Protein AF-A0A961YJ09-F1 (afdb_monomer)

Mean predicted aligned error: 7.94 Å

Solvent-accessible surface area (backbone atoms only — not comparable to full-atom values): 11810 Å² total; per-residue (Å²): 104,47,13,56,36,50,47,49,43,35,54,72,63,70,42,52,58,59,56,47,28,73,63,34,53,61,78,46,52,37,66,57,52,52,29,27,38,68,63,77,43,82,73,53,76,64,43,45,52,18,50,17,63,65,47,73,46,54,62,54,62,38,71,45,49,54,57,65,44,78,39,78,72,41,64,52,98,77,45,80,54,48,75,68,52,48,56,52,48,52,55,50,51,51,52,56,48,27,57,51,50,51,53,40,56,76,67,64,59,77,83,61,67,72,77,50,66,92,62,68,70,97,74,76,92,45,72,67,55,49,50,55,41,52,54,49,49,33,58,76,70,66,55,76,88,64,83,80,90,50,65,63,61,52,39,44,78,46,50,35,42,72,46,74,42,89,55,63,92,48,43,67,35,36,38,29,37,36,37,25,36,96,80,45,77,63,46,45,36,45,36,36,33,58,91,55,56,70,71,56,48,52,53,58,76,76,105

Foldseek 3Di:
DQLCLLVLLCVLLVHQLCRLQVQFVVHDHSVVNNCRNVVVDDDDPRRLVRSCVSSVADSQSNVFQFFVDWAPKDFDPQQPADPNQVSNVRSVVSRQRSVVSVVCVVVPPDQADDLLPVLDDPDDDDPVSVVVSVVVSCVVLVVPPDDDPDLQVSCVVNVEAEAEEAGDPSTQWIKTWGDGPPPDDIHIYTYGYPPDDPVSVNVSSVD

pLDDT: mean 88.78, std 7.53, range [60.81, 97.69]

Secondary structure (DSSP, 8-state):
-HHHHHHHHHHHTT--HHHHHHH-SS---HHHHHHHHTTSSPPPHHHHHHHHHHHT--HHHHH--S-SEEEEEEE-TT----HHHHHHHHHHHHHHHHHHHHHHHHTTPPPP--TTTTT--S---SHHHHHHHHHHHHHHTT--SSPPS-HHHHHHHTT-EEEEE---TT--EEEEEEE-STTPPPEEEEEEETTS-HHHHHHHHH-

Nearest PDB structures (foldseek):
  4ob4-assembly1_A  TM=8.638E-01  e=3.874E-02  Streptomyces coelicolor A3(2)
  2ewt-assembly1_A  TM=8.663E-01  e=8.797E-02  Streptomyces coelicolor A3(2)
  2awi-assembly1_F  TM=4.204E-01  e=5.735E-01  Enterococcus faecalis
  2grm-assembly2_C-5  TM=3.722E-01  e=5.735E-01  Enterococcus faecalis
  8xqx-assembly1_C  TM=2.718E-01  e=4.203E+00  Chlamydomonas reinhardtii

Structure (mmCIF, N/CA/C/O backbone):
data_AF-A0A961YJ09-F1
#
_entry.id   AF-A0A961YJ09-F1
#
loop_
_atom_site.group_PDB
_atom_site.id
_atom_site.type_symbol
_atom_site.label_atom_id
_atom_site.label_alt_id
_atom_site.label_comp_id
_atom_site.label_asym_id
_atom_site.label_entity_id
_atom_site.label_seq_id
_atom_site.pdbx_PDB_ins_code
_atom_site.Cartn_x
_atom_site.Cartn_y
_atom_site.Cartn_z
_atom_site.occupancy
_atom_site.B_iso_or_equiv
_atom_site.auth_seq_id
_atom_site.auth_comp_id
_atom_site.auth_asym_id
_atom_site.auth_atom_id
_atom_site.pdbx_PDB_model_num
ATOM 1 N N . MET A 1 1 ? 11.008 11.662 -11.688 1.00 71.19 1 MET A N 1
ATOM 2 C CA . MET A 1 1 ? 9.654 11.169 -12.017 1.00 71.19 1 MET A CA 1
ATOM 3 C C . MET A 1 1 ? 9.746 9.960 -12.941 1.00 71.19 1 MET A C 1
ATOM 5 O O . MET A 1 1 ? 9.712 8.874 -12.400 1.00 71.19 1 MET A O 1
ATOM 9 N N . LEU A 1 2 ? 10.035 10.070 -14.245 1.00 84.75 2 LEU A N 1
ATOM 10 C CA . LEU A 1 2 ? 10.144 8.871 -15.104 1.00 84.75 2 LEU A CA 1
ATOM 11 C C . LEU A 1 2 ? 11.394 8.010 -14.843 1.00 84.75 2 LEU A C 1
ATOM 13 O O . LEU A 1 2 ? 11.296 6.796 -14.684 1.00 84.75 2 LEU A O 1
ATOM 17 N N . GLY A 1 3 ? 12.589 8.610 -14.825 1.00 89.19 3 GLY A N 1
ATOM 18 C CA . GLY A 1 3 ? 13.836 7.836 -14.815 1.00 89.19 3 GLY A CA 1
ATOM 19 C C . GLY A 1 3 ? 14.029 6.983 -13.560 1.00 89.19 3 GLY A C 1
ATOM 20 O O . GLY A 1 3 ? 14.493 5.845 -13.619 1.00 89.19 3 GLY A O 1
ATOM 21 N N . GLU A 1 4 ? 13.602 7.508 -12.419 1.00 84.06 4 GLU A N 1
ATOM 22 C CA . GLU A 1 4 ? 13.627 6.788 -11.151 1.00 84.06 4 GLU A CA 1
ATOM 23 C C . GLU A 1 4 ? 12.635 5.621 -11.132 1.00 84.06 4 GLU A C 1
ATOM 25 O O . GLU A 1 4 ? 13.026 4.507 -10.788 1.00 84.06 4 GLU A O 1
ATOM 30 N N . ARG A 1 5 ? 11.404 5.825 -11.617 1.00 81.38 5 ARG A N 1
ATOM 31 C CA . ARG A 1 5 ? 10.392 4.765 -11.768 1.00 81.38 5 ARG A CA 1
ATOM 32 C C . ARG A 1 5 ? 10.843 3.671 -12.707 1.00 81.38 5 ARG A C 1
ATOM 34 O O . ARG A 1 5 ? 10.740 2.493 -12.378 1.00 81.38 5 ARG A O 1
ATOM 41 N N . LEU A 1 6 ? 11.413 4.058 -13.843 1.00 90.19 6 LEU A N 1
ATOM 42 C CA . LEU A 1 6 ? 11.971 3.119 -14.799 1.00 90.19 6 LEU A CA 1
ATOM 43 C C . LEU A 1 6 ? 13.073 2.267 -14.154 1.00 90.19 6 LEU A C 1
ATOM 45 O O . LEU A 1 6 ? 13.101 1.047 -14.326 1.00 90.19 6 LEU A O 1
ATOM 49 N N . ARG A 1 7 ? 13.947 2.889 -13.354 1.00 89.69 7 ARG A N 1
ATOM 50 C CA . ARG A 1 7 ? 14.989 2.179 -12.607 1.00 89.69 7 ARG A CA 1
ATOM 51 C C . ARG A 1 7 ? 14.401 1.228 -11.566 1.00 89.69 7 ARG A C 1
ATOM 53 O O . ARG A 1 7 ? 14.896 0.106 -11.443 1.00 89.69 7 ARG A O 1
ATOM 60 N N . ILE A 1 8 ? 13.386 1.662 -10.819 1.00 82.44 8 ILE A N 1
ATOM 61 C CA . ILE A 1 8 ? 12.685 0.843 -9.821 1.00 82.44 8 ILE A CA 1
ATOM 62 C C . ILE A 1 8 ? 12.042 -0.369 -10.503 1.00 82.44 8 ILE A C 1
ATOM 64 O O . ILE A 1 8 ? 12.356 -1.499 -10.133 1.00 82.44 8 ILE A O 1
ATOM 68 N N . ALA A 1 9 ? 11.237 -0.156 -11.547 1.00 83.56 9 ALA A N 1
ATOM 69 C CA . ALA A 1 9 ? 10.574 -1.221 -12.299 1.00 83.56 9 ALA A CA 1
ATOM 70 C C . ALA A 1 9 ? 11.579 -2.211 -12.905 1.00 83.56 9 ALA A C 1
ATOM 72 O O . ALA A 1 9 ? 11.418 -3.423 -12.770 1.00 83.56 9 ALA A O 1
ATOM 73 N N . ARG A 1 10 ? 12.682 -1.724 -13.488 1.00 92.88 10 ARG A N 1
ATOM 74 C CA . ARG A 1 10 ? 13.732 -2.604 -14.017 1.00 92.88 10 ARG A CA 1
ATOM 75 C C . ARG A 1 10 ? 14.379 -3.456 -12.926 1.00 92.88 10 ARG A C 1
ATOM 77 O O . ARG A 1 10 ? 14.578 -4.655 -13.121 1.00 92.88 10 ARG A O 1
ATOM 84 N N . LYS A 1 11 ? 14.718 -2.854 -11.783 1.00 84.06 11 LYS A N 1
ATOM 85 C CA . LYS A 1 11 ? 15.287 -3.593 -10.647 1.00 84.06 11 LYS A CA 1
ATOM 86 C C . LYS A 1 11 ? 14.291 -4.608 -10.077 1.00 84.06 11 LYS A C 1
ATOM 88 O O . LYS A 1 11 ? 14.713 -5.718 -9.766 1.00 84.06 11 LYS A O 1
ATOM 93 N N . LYS A 1 12 ? 12.996 -4.269 -10.002 1.00 74.75 12 LYS A N 1
ATOM 94 C CA . LYS A 1 12 ? 11.902 -5.174 -9.596 1.00 74.75 12 LYS A CA 1
ATOM 95 C C . LYS A 1 12 ? 11.812 -6.390 -10.515 1.00 74.75 12 LYS A C 1
ATOM 97 O O . LYS A 1 12 ? 11.756 -7.517 -10.031 1.00 74.75 12 LYS A O 1
ATOM 102 N N . ALA A 1 13 ? 11.888 -6.166 -11.825 1.00 79.12 13 ALA A N 1
ATOM 103 C CA . ALA A 1 13 ? 11.915 -7.228 -12.828 1.00 79.12 13 ALA A CA 1
ATOM 104 C C . ALA A 1 13 ? 13.210 -8.069 -12.790 1.00 79.12 13 ALA A C 1
ATOM 106 O O . ALA A 1 13 ? 13.327 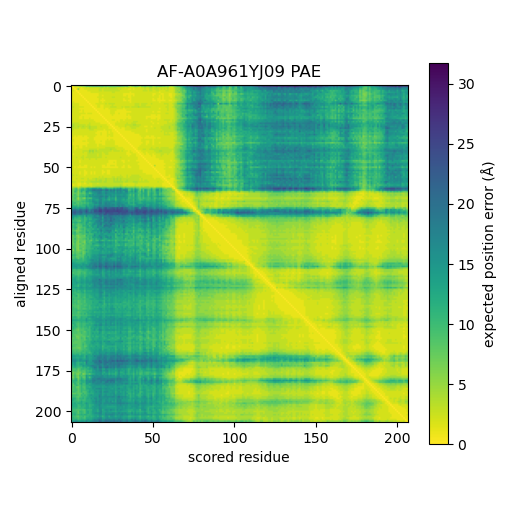-9.059 -13.508 1.00 79.12 13 ALA A O 1
ATOM 107 N N . GLY A 1 14 ? 14.197 -7.695 -11.965 1.00 81.12 14 GLY A N 1
ATOM 108 C CA . GLY A 1 14 ? 15.478 -8.392 -11.859 1.00 81.12 14 GLY A CA 1
ATOM 109 C C . GLY A 1 14 ? 16.364 -8.233 -13.094 1.00 81.12 14 GLY A C 1
ATOM 110 O O . GLY A 1 14 ? 17.295 -9.012 -13.269 1.00 81.12 14 GLY A O 1
ATOM 111 N N . LEU A 1 15 ? 16.088 -7.241 -13.945 1.00 90.38 15 LEU A N 1
ATOM 112 C CA . LEU A 1 15 ? 16.768 -7.069 -15.225 1.00 90.38 15 LEU A CA 1
ATOM 113 C C . LEU A 1 15 ? 17.951 -6.106 -15.097 1.00 90.38 15 LEU A C 1
ATOM 115 O O . LEU A 1 15 ? 17.866 -5.019 -14.520 1.00 90.38 15 LEU A O 1
ATOM 119 N N . SER A 1 16 ? 19.074 -6.444 -15.713 1.00 94.69 16 SER A N 1
ATOM 120 C CA . SER A 1 16 ? 20.116 -5.479 -16.053 1.00 94.69 16 SER A CA 1
ATOM 121 C C . SER A 1 16 ? 19.659 -4.566 -17.197 1.00 94.69 16 SER A C 1
ATOM 123 O O . SER A 1 16 ? 18.707 -4.855 -17.921 1.00 94.69 16 SER A O 1
ATOM 125 N N . LEU A 1 17 ? 20.368 -3.453 -17.411 1.00 97.12 17 LEU A N 1
ATOM 126 C CA . LEU A 1 17 ? 20.109 -2.567 -18.556 1.00 97.12 17 LEU A CA 1
ATOM 127 C C . LEU A 1 17 ? 20.214 -3.306 -19.901 1.00 97.12 17 LEU A C 1
ATOM 129 O O . LEU A 1 17 ? 19.502 -2.975 -20.844 1.00 97.12 17 LEU A O 1
ATOM 133 N N . ARG A 1 18 ? 21.110 -4.301 -19.992 1.00 96.88 18 ARG A N 1
ATOM 134 C CA . ARG A 1 18 ? 21.305 -5.110 -21.203 1.00 96.88 18 ARG A CA 1
ATOM 135 C C . ARG A 1 18 ? 20.172 -6.104 -21.410 1.00 96.88 18 ARG A C 1
ATOM 137 O O . ARG A 1 18 ? 19.731 -6.268 -22.539 1.00 96.88 18 ARG A O 1
ATOM 144 N N . GLU A 1 19 ? 19.709 -6.737 -20.339 1.00 96.19 19 GLU A N 1
ATOM 145 C CA . GLU A 1 19 ? 18.587 -7.677 -20.409 1.00 96.19 19 GLU A CA 1
ATOM 146 C C . GLU A 1 19 ? 17.292 -6.954 -20.763 1.00 96.19 19 GLU A C 1
ATOM 148 O O . GLU A 1 19 ? 16.588 -7.414 -21.653 1.00 96.19 19 GLU A O 1
ATOM 153 N N . LEU A 1 20 ? 17.030 -5.778 -20.174 1.00 96.88 20 LEU A N 1
ATOM 154 C CA . LEU A 1 20 ? 15.885 -4.963 -20.577 1.00 96.88 20 LEU A CA 1
ATOM 155 C C . LEU A 1 20 ? 15.988 -4.571 -22.057 1.00 96.88 20 LEU A C 1
ATOM 157 O O . LEU A 1 20 ? 15.055 -4.806 -22.811 1.00 96.88 20 LEU A O 1
ATOM 161 N N . ALA A 1 21 ? 17.138 -4.052 -22.503 1.00 97.69 21 ALA A N 1
ATOM 162 C CA . ALA A 1 21 ? 17.358 -3.709 -23.911 1.00 97.69 21 ALA A CA 1
ATOM 163 C C . ALA A 1 21 ? 17.096 -4.883 -24.874 1.00 97.69 21 ALA A C 1
ATOM 165 O O . ALA A 1 21 ? 16.601 -4.666 -25.977 1.00 97.69 21 ALA A O 1
ATOM 166 N N . ALA A 1 22 ? 17.417 -6.113 -24.462 1.00 97.06 22 ALA A N 1
ATOM 167 C CA . ALA A 1 22 ? 17.244 -7.310 -25.280 1.00 97.06 22 ALA A CA 1
ATOM 168 C C . ALA A 1 22 ? 15.774 -7.723 -25.470 1.00 97.06 22 ALA A C 1
ATOM 170 O O . ALA A 1 22 ? 15.466 -8.381 -26.460 1.00 97.06 22 ALA A O 1
ATOM 171 N N . ILE A 1 23 ? 14.883 -7.343 -24.550 1.00 95.69 23 ILE A N 1
ATOM 172 C CA . ILE A 1 23 ? 13.452 -7.691 -24.591 1.00 95.69 23 ILE A CA 1
ATOM 173 C C . ILE A 1 23 ? 12.554 -6.520 -25.026 1.00 95.69 23 ILE A C 1
ATOM 175 O O . ILE A 1 23 ? 11.335 -6.658 -25.061 1.00 95.69 23 ILE A O 1
ATOM 179 N N . MET A 1 24 ? 13.142 -5.361 -25.336 1.00 97.38 24 MET A N 1
ATOM 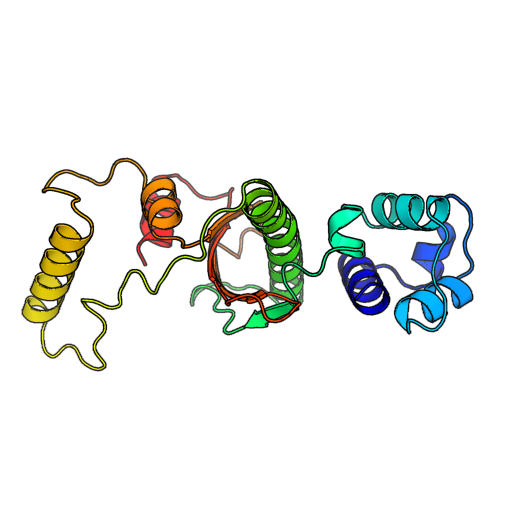180 C CA . MET A 1 24 ? 12.409 -4.153 -25.713 1.00 97.38 24 MET A CA 1
ATOM 181 C C . MET A 1 24 ? 11.835 -4.225 -27.132 1.00 97.38 24 MET A C 1
ATOM 183 O O . MET A 1 24 ? 12.550 -4.517 -28.091 1.00 97.38 24 MET A O 1
ATOM 187 N N . ASP A 1 25 ? 10.569 -3.825 -27.265 1.00 92.94 25 ASP A N 1
ATOM 188 C CA . ASP A 1 25 ? 9.903 -3.558 -28.542 1.00 92.94 25 ASP A CA 1
ATOM 189 C C . ASP A 1 25 ? 9.150 -2.210 -28.469 1.00 92.94 25 ASP A C 1
ATOM 191 O O . ASP A 1 25 ? 8.218 -2.078 -27.669 1.00 92.94 25 ASP A O 1
ATOM 195 N N . PRO A 1 26 ? 9.538 -1.175 -29.243 1.00 94.69 26 PRO A N 1
ATOM 196 C CA . PRO A 1 26 ? 10.618 -1.165 -30.235 1.00 94.69 26 PRO A CA 1
ATOM 197 C C . PRO A 1 26 ? 12.017 -1.306 -29.600 1.00 94.69 26 PRO A C 1
ATOM 199 O O . PRO A 1 26 ? 12.185 -0.942 -28.435 1.00 94.69 26 PRO A O 1
ATOM 202 N N . PRO A 1 27 ? 13.040 -1.769 -30.351 1.00 95.81 27 PRO A N 1
ATOM 203 C CA . PRO A 1 27 ? 14.396 -1.938 -29.828 1.00 95.81 27 PRO A CA 1
ATOM 204 C C . PRO A 1 27 ? 14.995 -0.639 -29.276 1.00 95.81 27 PRO A C 1
ATOM 206 O O . PRO A 1 27 ? 14.972 0.406 -29.932 1.00 95.81 27 PRO A O 1
ATOM 209 N N . VAL A 1 28 ? 15.596 -0.719 -28.087 1.00 96.62 28 VAL A N 1
ATOM 210 C CA . VAL A 1 28 ? 16.272 0.399 -27.411 1.00 96.62 28 VAL A CA 1
ATOM 211 C C . VAL A 1 28 ? 17.613 -0.077 -26.869 1.00 96.62 28 VAL A C 1
ATOM 213 O O . VAL A 1 28 ? 17.711 -1.157 -26.295 1.00 96.62 28 VAL A O 1
ATOM 216 N N . SER A 1 29 ? 18.666 0.727 -27.018 1.00 97.44 29 SER A N 1
ATOM 217 C CA . SER A 1 29 ? 19.981 0.375 -26.480 1.00 97.44 29 SER A CA 1
ATOM 218 C C . SER A 1 29 ? 20.032 0.509 -24.953 1.00 97.44 29 SER A C 1
ATOM 220 O O . SER A 1 29 ? 19.414 1.397 -24.367 1.00 97.44 29 SER A O 1
ATOM 222 N N . ALA A 1 30 ? 20.866 -0.305 -24.298 1.00 97.25 30 ALA A N 1
ATOM 223 C CA . ALA A 1 30 ? 21.116 -0.191 -22.857 1.00 97.25 30 ALA A CA 1
ATOM 224 C C . ALA A 1 30 ? 21.590 1.219 -22.445 1.00 97.25 30 ALA A C 1
ATOM 226 O O . ALA A 1 30 ? 21.293 1.683 -21.347 1.00 97.25 30 ALA A O 1
ATOM 227 N N . GLN A 1 31 ? 22.296 1.922 -23.339 1.00 97.69 31 GLN A N 1
ATOM 228 C CA . GLN A 1 31 ? 22.733 3.299 -23.115 1.00 97.69 31 GLN A CA 1
ATOM 229 C C . GLN A 1 31 ? 21.559 4.285 -23.136 1.00 97.69 31 GLN A C 1
ATOM 231 O O . GLN A 1 31 ? 21.507 5.174 -22.292 1.00 97.69 31 GLN A O 1
ATOM 236 N N . ALA A 1 32 ? 20.609 4.130 -24.062 1.00 97.06 32 ALA A N 1
ATOM 237 C CA . ALA A 1 32 ? 19.406 4.956 -24.090 1.00 97.06 32 ALA A CA 1
ATOM 238 C C . ALA A 1 32 ? 18.541 4.718 -22.843 1.00 97.06 32 ALA A C 1
ATOM 240 O O . ALA A 1 32 ? 18.130 5.683 -22.210 1.00 97.06 32 ALA A O 1
ATOM 241 N N . ILE A 1 33 ? 18.376 3.460 -22.413 1.00 97.38 33 ILE A N 1
ATOM 242 C CA . ILE A 1 33 ? 17.695 3.126 -21.149 1.00 97.38 33 ILE A CA 1
ATOM 243 C C . ILE A 1 33 ? 18.403 3.784 -19.959 1.00 97.38 33 ILE A C 1
ATOM 245 O O . ILE A 1 33 ? 17.749 4.392 -19.119 1.00 97.38 33 ILE A O 1
ATOM 249 N N . SER A 1 34 ? 19.738 3.732 -19.904 1.00 97.25 34 SER A N 1
ATOM 250 C CA . SER A 1 34 ? 20.510 4.408 -18.853 1.00 97.25 34 SER A CA 1
ATOM 251 C C . SER A 1 34 ? 20.257 5.920 -18.828 1.00 97.25 34 SER A C 1
ATOM 253 O O . SER A 1 34 ? 20.132 6.495 -17.749 1.00 97.25 34 SER A O 1
ATOM 255 N N . LYS A 1 35 ? 20.159 6.563 -19.999 1.00 96.94 35 LYS A N 1
ATOM 256 C CA . LYS A 1 35 ? 19.834 7.993 -20.113 1.00 96.94 35 LYS A CA 1
ATOM 257 C C . LYS A 1 35 ? 18.399 8.296 -19.689 1.00 96.94 35 LYS A C 1
ATOM 259 O O . LYS A 1 35 ? 18.171 9.317 -19.046 1.00 96.94 35 LYS A O 1
ATOM 264 N N . TYR A 1 36 ? 17.450 7.412 -20.000 1.00 96.31 36 TYR A N 1
ATOM 265 C CA . TYR A 1 36 ? 16.077 7.519 -19.502 1.00 96.31 36 TYR A CA 1
ATOM 266 C C . TYR A 1 36 ? 16.055 7.452 -17.974 1.00 96.31 36 TYR A C 1
ATOM 268 O O . TYR A 1 36 ? 15.481 8.327 -17.336 1.00 96.31 36 TYR A O 1
ATOM 276 N N . GLU A 1 37 ? 16.757 6.483 -17.375 1.00 94.62 37 GLU A N 1
ATOM 277 C CA . GLU A 1 37 ? 16.850 6.354 -15.915 1.00 94.62 37 GLU A CA 1
ATOM 278 C C . GLU A 1 37 ? 17.504 7.560 -15.229 1.00 94.62 37 GLU A C 1
ATOM 280 O O . GLU A 1 37 ? 17.198 7.869 -14.077 1.00 94.62 37 GLU A O 1
ATOM 285 N N . ALA A 1 38 ? 18.426 8.233 -15.915 1.00 93.12 38 ALA A N 1
ATOM 286 C CA . ALA A 1 38 ? 19.077 9.447 -15.433 1.00 93.12 38 ALA A CA 1
ATOM 287 C C . ALA A 1 38 ? 18.251 10.727 -15.683 1.00 93.12 38 ALA A C 1
ATOM 289 O O . ALA A 1 38 ? 18.663 11.800 -15.257 1.00 93.12 38 ALA A O 1
ATOM 290 N N . ASN A 1 39 ? 17.086 10.629 -16.336 1.00 90.81 39 ASN A N 1
ATOM 291 C CA . ASN A 1 39 ? 16.298 11.763 -16.842 1.00 90.81 39 ASN A CA 1
ATOM 292 C C . ASN A 1 39 ? 17.075 12.672 -17.823 1.00 90.81 39 ASN A C 1
ATOM 294 O O . ASN A 1 39 ? 16.724 13.832 -18.013 1.00 90.81 39 ASN A O 1
ATOM 298 N N . GLU A 1 40 ? 18.119 12.151 -18.472 1.00 94.69 40 GLU A N 1
ATOM 299 C CA . GLU A 1 40 ? 18.913 12.871 -19.482 1.00 94.69 40 GLU A CA 1
ATOM 300 C C . GLU A 1 40 ? 18.262 12.833 -20.871 1.00 94.69 40 GLU A C 1
ATOM 302 O O . GLU A 1 40 ? 18.623 13.592 -21.770 1.00 94.69 40 GLU A O 1
ATOM 307 N N . MET A 1 41 ? 17.329 11.905 -21.076 1.00 94.12 41 MET A N 1
ATOM 308 C CA . MET A 1 41 ? 16.610 11.722 -22.328 1.00 94.12 41 MET A CA 1
ATOM 309 C C . MET A 1 41 ? 15.185 11.258 -22.024 1.00 94.12 41 MET A C 1
ATOM 311 O O . MET A 1 41 ? 14.975 10.487 -21.091 1.00 94.12 41 MET A O 1
ATOM 315 N N . MET A 1 42 ? 14.217 11.687 -22.833 1.00 91.38 42 MET A N 1
ATOM 316 C CA . MET A 1 42 ? 12.843 11.188 -22.757 1.00 91.38 42 MET A CA 1
ATOM 317 C C . MET A 1 42 ? 12.595 10.124 -23.836 1.00 91.38 42 MET A C 1
ATOM 319 O O . MET A 1 42 ? 12.999 10.319 -24.989 1.00 91.38 42 MET A O 1
ATOM 323 N N . PRO A 1 43 ? 11.945 8.998 -23.501 1.00 93.69 43 PRO A N 1
ATOM 324 C CA . PRO A 1 43 ? 11.507 8.027 -24.491 1.00 93.69 43 PRO A CA 1
ATOM 325 C C . PRO A 1 43 ? 10.360 8.590 -25.338 1.00 93.69 43 PRO A C 1
ATOM 327 O O . PRO A 1 43 ? 9.574 9.424 -24.890 1.00 93.69 43 PRO A O 1
ATOM 330 N N . SER A 1 44 ? 10.230 8.099 -26.571 1.00 94.94 44 SER A N 1
ATOM 331 C CA . SER A 1 44 ? 9.020 8.341 -27.365 1.00 94.94 44 SER A CA 1
ATOM 332 C C . SER A 1 44 ? 7.837 7.561 -26.786 1.00 94.94 44 SER A C 1
ATOM 334 O O . SER A 1 44 ? 8.034 6.551 -26.113 1.00 94.94 44 SER A O 1
ATOM 336 N N . SER A 1 45 ? 6.601 7.949 -27.112 1.00 92.06 45 SER A N 1
ATOM 337 C CA . SER A 1 45 ? 5.400 7.252 -26.624 1.00 92.06 45 SER A CA 1
ATOM 338 C C . SER A 1 45 ? 5.399 5.753 -26.960 1.00 92.06 45 SER A C 1
ATOM 340 O O . SER A 1 45 ? 4.983 4.943 -26.140 1.00 92.06 45 SER A O 1
ATOM 342 N N . ARG A 1 46 ? 5.924 5.352 -28.132 1.00 95.56 46 ARG A N 1
ATOM 343 C CA . ARG A 1 46 ? 6.052 3.925 -28.493 1.00 95.56 46 ARG A CA 1
ATOM 344 C C . ARG A 1 46 ? 7.058 3.194 -27.611 1.00 95.56 46 ARG A C 1
ATOM 346 O O . ARG A 1 46 ? 6.778 2.087 -27.171 1.00 95.56 46 ARG A O 1
ATOM 353 N N . VAL A 1 47 ? 8.213 3.813 -27.357 1.00 96.19 47 VAL A N 1
ATOM 354 C CA . VAL A 1 47 ? 9.234 3.250 -26.462 1.00 96.19 47 VAL A CA 1
ATOM 355 C C . VAL A 1 47 ? 8.683 3.127 -25.048 1.00 96.19 47 VAL A C 1
ATOM 357 O O . VAL A 1 47 ? 8.889 2.109 -24.404 1.00 96.19 47 VAL A O 1
ATOM 360 N N . LEU A 1 48 ? 7.949 4.131 -24.582 1.00 93.38 48 LEU A N 1
ATOM 361 C CA . LEU A 1 48 ? 7.372 4.160 -23.246 1.00 93.38 48 LEU A CA 1
ATOM 362 C C . LEU A 1 48 ? 6.339 3.037 -23.031 1.00 93.38 48 LEU A C 1
ATOM 364 O O . LEU A 1 48 ? 6.407 2.331 -22.029 1.00 93.38 48 LEU A O 1
ATOM 368 N N . VAL A 1 49 ? 5.461 2.789 -24.009 1.00 92.50 49 VAL A N 1
ATOM 369 C CA . VAL A 1 49 ? 4.556 1.623 -23.994 1.00 92.50 49 VAL A CA 1
ATOM 370 C C . VAL A 1 49 ? 5.338 0.304 -24.020 1.00 92.50 49 VAL A C 1
ATOM 372 O O . VAL A 1 49 ? 4.978 -0.638 -23.316 1.00 92.50 49 VAL A O 1
ATOM 375 N N . GLY A 1 50 ? 6.418 0.233 -24.804 1.00 95.50 50 GLY A N 1
ATOM 376 C CA . GLY A 1 50 ? 7.321 -0.921 -24.829 1.00 95.50 50 GLY A CA 1
ATOM 377 C C . GLY A 1 50 ? 7.968 -1.198 -23.470 1.00 95.50 50 GLY A C 1
ATOM 378 O O . GLY A 1 50 ? 8.017 -2.347 -23.042 1.00 95.50 50 GLY A O 1
ATOM 379 N N . LEU A 1 51 ? 8.392 -0.144 -22.763 1.00 94.44 51 LEU A N 1
ATOM 380 C CA . LEU A 1 51 ? 8.979 -0.237 -21.425 1.00 94.44 51 LEU A CA 1
ATOM 381 C C . LEU A 1 51 ? 7.963 -0.784 -20.423 1.00 94.44 51 LEU A C 1
ATOM 383 O O . LEU A 1 51 ? 8.293 -1.719 -19.700 1.00 94.44 51 LEU A O 1
ATOM 387 N N . GLY A 1 52 ? 6.731 -0.262 -20.421 1.00 89.50 52 GLY A N 1
ATOM 388 C CA . GLY A 1 52 ? 5.662 -0.764 -19.550 1.00 89.50 52 GLY A CA 1
ATOM 389 C C . GLY A 1 52 ? 5.408 -2.258 -19.758 1.00 89.50 52 GLY A C 1
ATOM 390 O O . GLY A 1 52 ? 5.451 -3.038 -18.811 1.00 89.50 52 GLY A O 1
ATOM 391 N N . LYS A 1 53 ? 5.275 -2.696 -21.017 1.00 90.44 53 LYS A N 1
ATOM 392 C CA . LYS A 1 53 ? 5.079 -4.117 -21.356 1.00 90.44 53 LYS A CA 1
ATOM 393 C C . LYS A 1 53 ? 6.256 -5.003 -20.952 1.00 90.44 53 LYS A C 1
ATOM 395 O O . LYS A 1 53 ? 6.039 -6.062 -20.375 1.00 90.44 53 LYS A O 1
ATOM 400 N N . ALA A 1 54 ? 7.484 -4.589 -21.262 1.00 92.44 54 ALA A N 1
ATOM 401 C CA . ALA A 1 54 ? 8.686 -5.368 -20.966 1.00 92.44 54 ALA A CA 1
ATOM 402 C C . ALA A 1 54 ? 8.931 -5.519 -19.456 1.00 92.44 54 ALA A C 1
ATOM 404 O O . ALA A 1 54 ? 9.489 -6.519 -19.013 1.00 92.44 54 ALA A O 1
ATOM 405 N N . LEU A 1 55 ? 8.518 -4.519 -18.676 1.00 87.25 55 LEU A N 1
ATOM 406 C CA . LEU A 1 55 ? 8.683 -4.481 -17.225 1.00 87.25 55 LEU A CA 1
ATOM 407 C C . LEU A 1 55 ? 7.465 -5.003 -16.460 1.00 87.25 55 LEU A C 1
ATOM 409 O O . LEU A 1 55 ? 7.568 -5.205 -15.253 1.00 87.25 55 LEU A O 1
ATOM 413 N N . GLY A 1 56 ? 6.346 -5.233 -17.151 1.00 81.44 56 GLY A N 1
ATOM 414 C CA . GLY A 1 56 ? 5.090 -5.657 -16.544 1.00 81.44 56 GLY A CA 1
ATOM 415 C C . GLY A 1 56 ? 4.473 -4.597 -15.635 1.00 81.44 56 GLY A C 1
ATOM 416 O O . GLY A 1 56 ? 3.891 -4.973 -14.631 1.00 81.44 56 GLY A O 1
ATOM 417 N N . VAL A 1 57 ? 4.631 -3.308 -15.961 1.00 79.19 57 VAL A N 1
ATOM 418 C CA . VAL A 1 57 ? 4.071 -2.176 -15.199 1.00 79.19 57 VAL A CA 1
ATOM 419 C C . VAL A 1 57 ? 3.184 -1.306 -16.089 1.00 79.19 57 VAL A C 1
ATOM 421 O O . VAL A 1 57 ? 3.376 -1.248 -17.311 1.00 79.19 57 VAL A O 1
ATOM 424 N N . SER A 1 58 ? 2.218 -0.608 -15.490 1.00 77.44 58 SER A N 1
ATOM 425 C CA . SER A 1 58 ? 1.337 0.310 -16.216 1.00 77.44 58 SER A CA 1
ATOM 426 C C . SER A 1 58 ? 2.103 1.521 -16.774 1.00 77.44 58 SER A C 1
ATOM 428 O O . SER A 1 58 ? 3.181 1.900 -16.306 1.00 77.44 58 SER A O 1
ATOM 430 N N . LEU A 1 59 ? 1.556 2.125 -17.836 1.00 79.44 59 LEU A N 1
ATOM 431 C CA . LEU A 1 59 ? 2.077 3.392 -18.356 1.00 79.44 59 LEU A CA 1
ATOM 432 C C . LEU A 1 59 ? 1.962 4.488 -17.299 1.00 79.44 59 LEU A C 1
ATOM 434 O O . LEU A 1 59 ? 2.874 5.307 -17.182 1.00 79.44 59 LEU A O 1
ATOM 438 N N . ASP A 1 60 ? 0.862 4.449 -16.548 1.00 72.75 60 ASP A N 1
ATOM 439 C CA . ASP A 1 60 ? 0.626 5.328 -15.422 1.00 72.75 60 ASP A CA 1
ATOM 440 C C . ASP A 1 60 ? 1.751 5.137 -14.417 1.00 72.75 60 ASP A C 1
ATOM 442 O O . ASP A 1 60 ? 2.516 6.063 -14.317 1.00 72.75 60 ASP A O 1
ATOM 446 N N . PHE A 1 61 ? 2.073 3.956 -13.881 1.00 75.38 61 PHE A N 1
ATOM 447 C CA . PHE A 1 61 ? 3.227 3.791 -12.968 1.00 75.38 61 PHE A CA 1
ATOM 448 C C . PHE A 1 61 ? 4.549 4.458 -13.431 1.00 75.38 61 PHE A C 1
ATOM 450 O O . PHE A 1 61 ? 5.331 4.970 -12.624 1.00 75.38 61 PHE A O 1
ATOM 457 N N . LEU A 1 62 ? 4.855 4.419 -14.735 1.00 80.62 62 LEU A N 1
ATOM 458 C CA . LEU A 1 62 ? 6.064 5.048 -15.282 1.00 80.62 62 LEU A CA 1
ATOM 459 C C . LEU A 1 62 ? 5.972 6.582 -15.343 1.00 80.62 62 LEU A C 1
ATOM 461 O O . LEU A 1 62 ? 7.002 7.259 -15.302 1.00 80.62 62 LEU A O 1
ATOM 465 N N . MET A 1 63 ? 4.765 7.120 -15.490 1.00 77.00 63 MET A N 1
ATOM 466 C CA . MET A 1 63 ? 4.472 8.530 -15.762 1.00 77.00 63 MET A CA 1
ATOM 467 C C . MET A 1 63 ? 3.859 9.272 -14.570 1.00 77.00 63 MET A C 1
ATOM 469 O O . MET A 1 63 ? 4.156 10.450 -14.365 1.00 77.00 63 MET A O 1
ATOM 473 N N . SER A 1 64 ? 3.016 8.589 -13.811 1.00 65.25 64 SER A N 1
ATOM 474 C CA . SER A 1 64 ? 2.449 8.965 -12.535 1.00 65.25 64 SER A CA 1
ATOM 475 C C . SER A 1 64 ? 3.509 8.874 -11.451 1.00 65.25 64 SER A C 1
ATOM 477 O O . SER A 1 64 ? 4.509 8.151 -11.511 1.00 65.25 64 SER A O 1
ATOM 479 N N . GLY A 1 65 ? 3.303 9.725 -10.464 1.00 68.19 65 GLY A N 1
ATOM 480 C CA . GLY A 1 65 ? 4.074 9.744 -9.243 1.00 68.19 65 GLY A CA 1
ATOM 481 C C . GLY A 1 65 ? 3.126 9.623 -8.069 1.00 68.19 65 GLY A C 1
ATOM 482 O O . GLY A 1 65 ? 3.262 10.394 -7.134 1.00 68.19 65 GLY A O 1
ATOM 483 N N . GLU A 1 66 ? 2.114 8.758 -8.108 1.00 76.44 66 GLU A N 1
ATOM 484 C CA . GLU A 1 66 ? 1.150 8.771 -7.007 1.00 76.44 66 GLU A CA 1
ATOM 485 C C . GLU A 1 66 ? 1.796 8.390 -5.678 1.00 76.44 66 GLU A C 1
ATOM 487 O O . GLU A 1 66 ? 1.443 8.961 -4.650 1.00 76.44 66 GLU A O 1
ATOM 492 N N . VAL A 1 67 ? 2.802 7.512 -5.708 1.00 84.50 67 VAL A N 1
ATOM 493 C CA . VAL A 1 67 ? 3.522 7.011 -4.532 1.00 84.50 67 VAL A CA 1
ATOM 494 C C . VAL A 1 67 ? 5.002 7.373 -4.605 1.00 84.50 67 VAL A C 1
ATOM 496 O O . VAL A 1 67 ? 5.793 6.631 -5.178 1.00 84.50 67 VAL A O 1
ATOM 499 N N . GLU A 1 68 ? 5.418 8.505 -4.050 1.00 82.69 68 GLU A N 1
ATOM 500 C CA . GLU A 1 68 ? 6.832 8.902 -4.002 1.00 82.69 68 GLU A CA 1
ATOM 501 C C . GLU A 1 68 ? 7.682 7.891 -3.219 1.00 82.69 68 GLU A C 1
ATOM 503 O O . GLU A 1 68 ? 8.722 7.451 -3.707 1.00 82.69 68 GLU A O 1
ATOM 508 N N . GLU A 1 69 ? 7.218 7.496 -2.033 1.00 85.12 69 GLU A N 1
ATOM 509 C CA . GLU A 1 69 ? 7.942 6.606 -1.127 1.00 85.12 69 GLU A CA 1
ATOM 510 C C . GLU A 1 69 ? 6.971 5.879 -0.184 1.00 85.12 69 GLU A C 1
ATOM 512 O O . GLU A 1 69 ? 5.916 6.412 0.171 1.00 85.12 69 GLU A O 1
ATOM 517 N N . LEU A 1 70 ? 7.337 4.661 0.228 1.00 90.81 70 LEU A N 1
ATOM 518 C CA . LEU A 1 70 ? 6.709 3.976 1.356 1.00 90.81 70 LEU A CA 1
ATOM 519 C C . LEU A 1 70 ? 7.562 4.228 2.602 1.00 90.81 70 LEU A C 1
ATOM 521 O O . LEU A 1 70 ? 8.674 3.714 2.720 1.00 90.81 70 LEU A O 1
ATOM 525 N N . GLU A 1 71 ? 7.042 5.016 3.532 1.00 92.12 71 GLU A N 1
ATOM 526 C CA . GLU A 1 71 ? 7.694 5.360 4.791 1.00 92.12 71 GLU A CA 1
ATOM 527 C C . GLU A 1 71 ? 7.162 4.484 5.932 1.00 92.12 71 GLU A C 1
ATOM 529 O O . GLU A 1 71 ? 6.027 4.002 5.904 1.00 92.12 71 GLU A O 1
ATOM 534 N N . GLY A 1 72 ? 7.987 4.267 6.961 1.00 89.38 72 GLY A N 1
ATOM 535 C CA . GLY A 1 72 ? 7.561 3.528 8.155 1.00 89.38 72 GLY A CA 1
ATOM 536 C C . GLY A 1 72 ? 7.088 2.102 7.856 1.00 89.38 72 GLY A C 1
ATOM 537 O O . GLY A 1 72 ? 6.149 1.630 8.485 1.00 89.38 72 GLY A O 1
ATOM 538 N N . VAL A 1 73 ? 7.699 1.435 6.869 1.00 90.44 73 VAL A N 1
ATOM 539 C CA . VAL A 1 73 ? 7.316 0.078 6.464 1.00 90.44 73 VAL A CA 1
ATOM 540 C C . VAL A 1 73 ? 7.541 -0.899 7.617 1.00 90.44 73 VAL A C 1
ATOM 542 O O . VAL A 1 73 ? 8.679 -1.239 7.959 1.00 90.44 73 VAL A O 1
ATOM 545 N N . GLU A 1 74 ? 6.448 -1.405 8.176 1.00 89.62 74 GLU A N 1
ATOM 546 C CA . GLU A 1 74 ? 6.471 -2.403 9.235 1.00 89.62 74 GLU A CA 1
ATOM 547 C C . GLU A 1 74 ? 5.895 -3.724 8.738 1.00 89.62 74 GLU A C 1
ATOM 549 O O . GLU A 1 74 ? 4.701 -3.884 8.485 1.00 89.62 74 GLU A O 1
ATOM 554 N N . PHE A 1 75 ? 6.769 -4.722 8.635 1.00 86.44 75 PHE A N 1
ATOM 555 C CA . PHE A 1 75 ? 6.342 -6.101 8.460 1.00 86.44 75 PHE A CA 1
ATOM 556 C C . PHE A 1 75 ? 5.967 -6.692 9.812 1.00 86.44 75 PHE A C 1
ATOM 558 O O . PHE A 1 75 ? 6.632 -6.466 10.828 1.00 86.44 75 PHE A O 1
ATOM 565 N N . ARG A 1 76 ? 4.943 -7.542 9.823 1.00 76.62 76 ARG A N 1
ATOM 566 C CA . ARG A 1 76 ? 4.522 -8.239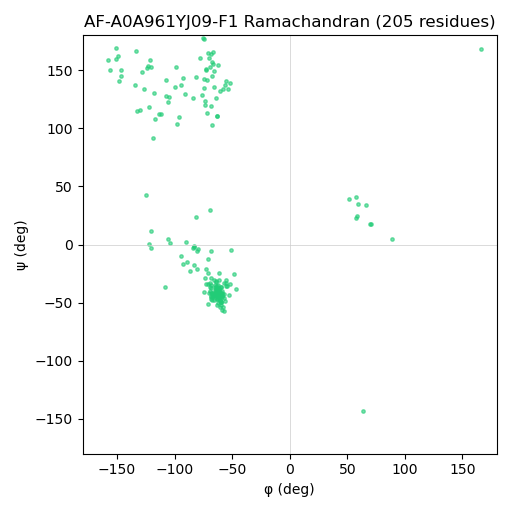 11.040 1.00 76.62 76 ARG A CA 1
ATOM 567 C C . ARG A 1 76 ? 5.700 -8.987 11.691 1.00 76.62 76 ARG A C 1
ATOM 569 O O . ARG A 1 76 ? 6.393 -9.738 11.008 1.00 76.62 76 ARG A O 1
ATOM 576 N N . LYS A 1 77 ? 5.867 -8.870 13.021 1.00 60.88 77 LYS A N 1
ATOM 577 C CA . LYS A 1 77 ? 7.007 -9.352 13.858 1.00 60.88 77 LYS A CA 1
ATOM 578 C C . LYS A 1 77 ? 7.450 -10.827 13.708 1.00 60.88 77 LYS A C 1
ATOM 580 O O . LYS A 1 77 ? 8.460 -11.216 14.286 1.00 60.88 77 LYS A O 1
ATOM 585 N N . HIS A 1 78 ? 6.759 -11.644 12.914 1.00 60.81 78 HIS A N 1
ATOM 586 C CA . HIS A 1 78 ? 7.127 -13.033 12.603 1.00 60.81 78 HIS A CA 1
ATOM 587 C C . HIS A 1 78 ? 7.340 -13.303 11.109 1.00 60.81 78 HIS A C 1
ATOM 589 O O . HIS A 1 78 ? 7.448 -14.461 10.705 1.00 60.81 78 HIS A O 1
ATOM 595 N N . SER A 1 79 ? 7.423 -12.267 10.273 1.00 62.38 79 SER A N 1
ATOM 596 C CA . SER A 1 79 ? 7.788 -12.441 8.875 1.00 62.38 79 SER A CA 1
ATOM 597 C C . SER A 1 79 ? 9.248 -12.893 8.808 1.00 62.38 79 SER A C 1
ATOM 599 O O . SER A 1 79 ? 10.168 -12.085 8.949 1.00 62.38 79 SER A O 1
ATOM 601 N N . GLY A 1 80 ? 9.492 -14.180 8.560 1.00 67.06 80 GLY A N 1
ATOM 602 C CA . GLY A 1 80 ? 10.815 -14.704 8.190 1.00 67.06 80 GLY A CA 1
ATOM 603 C C . GLY A 1 80 ? 11.254 -14.255 6.790 1.00 67.06 80 GLY A C 1
ATOM 604 O O . GLY A 1 80 ? 11.917 -15.013 6.087 1.00 67.06 80 GLY A O 1
ATOM 605 N N . ALA A 1 81 ? 10.799 -13.077 6.362 1.00 77.75 81 ALA A N 1
ATOM 606 C CA . ALA A 1 81 ? 10.986 -12.499 5.049 1.00 77.75 81 ALA A CA 1
ATOM 607 C C . ALA A 1 81 ? 12.425 -12.009 4.913 1.00 77.75 81 ALA A C 1
ATOM 609 O O . ALA A 1 81 ? 12.902 -11.194 5.710 1.00 77.75 81 ALA A O 1
ATOM 610 N N . SER A 1 82 ? 13.110 -12.516 3.893 1.00 83.62 82 SER A N 1
ATOM 611 C CA . SER A 1 82 ? 14.439 -12.044 3.526 1.00 83.62 82 SER A CA 1
ATOM 612 C C . SER A 1 82 ? 14.381 -10.599 3.017 1.00 83.62 82 SER A C 1
ATOM 614 O O . SER A 1 82 ? 13.321 -10.099 2.644 1.00 83.62 82 SER A O 1
ATOM 616 N N . ALA A 1 83 ? 15.532 -9.927 2.921 1.00 81.38 83 ALA A N 1
ATOM 617 C CA . ALA A 1 83 ? 15.607 -8.609 2.281 1.00 81.38 83 ALA A CA 1
ATOM 618 C C . ALA A 1 83 ? 15.057 -8.624 0.840 1.00 81.38 83 ALA A C 1
ATOM 620 O O . ALA A 1 83 ? 14.438 -7.659 0.401 1.00 81.38 83 ALA A O 1
ATOM 621 N N . ARG A 1 84 ? 15.227 -9.746 0.123 1.00 77.81 84 ARG A N 1
ATOM 622 C CA . ARG A 1 84 ? 14.666 -9.939 -1.219 1.00 77.81 84 ARG A CA 1
ATOM 623 C C . ARG A 1 84 ? 13.140 -10.022 -1.196 1.00 77.81 84 ARG A C 1
ATOM 625 O O . ARG A 1 84 ? 12.503 -9.442 -2.068 1.00 77.81 84 ARG A O 1
ATOM 632 N N . ASP A 1 85 ? 12.565 -10.723 -0.220 1.00 83.19 85 ASP A N 1
ATOM 633 C CA . ASP A 1 85 ? 11.109 -10.827 -0.081 1.00 83.19 85 ASP A CA 1
ATOM 634 C C . ASP A 1 85 ? 10.498 -9.466 0.256 1.00 83.19 85 ASP A C 1
ATOM 636 O O . ASP A 1 85 ? 9.521 -9.076 -0.371 1.00 83.19 85 ASP A O 1
ATOM 640 N N . ARG A 1 86 ? 11.112 -8.713 1.179 1.00 83.62 86 ARG A N 1
ATOM 641 C CA . ARG A 1 86 ? 10.662 -7.360 1.548 1.00 83.62 86 ARG A CA 1
ATOM 642 C C . ARG A 1 86 ? 10.675 -6.410 0.357 1.00 83.62 86 ARG A C 1
ATOM 644 O O . ARG A 1 86 ? 9.648 -5.822 0.048 1.00 83.62 86 ARG A O 1
ATOM 651 N N . ALA A 1 87 ? 11.787 -6.366 -0.379 1.00 80.19 87 ALA A N 1
ATOM 652 C CA . ALA A 1 87 ? 11.895 -5.554 -1.588 1.00 80.19 87 ALA A CA 1
ATOM 653 C C . ALA A 1 87 ? 10.856 -5.949 -2.654 1.00 80.19 87 ALA A C 1
ATOM 655 O O . ALA A 1 87 ? 10.321 -5.091 -3.351 1.00 80.19 87 ALA A O 1
ATOM 656 N N . ARG A 1 88 ? 10.549 -7.249 -2.785 1.00 81.19 88 ARG A N 1
ATOM 657 C CA . ARG A 1 88 ? 9.494 -7.722 -3.690 1.00 81.19 88 ARG A CA 1
ATOM 658 C C . ARG A 1 88 ? 8.112 -7.253 -3.234 1.00 81.19 88 ARG A C 1
ATOM 660 O O . ARG A 1 88 ? 7.340 -6.810 -4.077 1.00 81.19 88 ARG A O 1
ATOM 667 N N . VAL A 1 89 ? 7.810 -7.356 -1.941 1.00 86.50 89 VAL A N 1
ATOM 668 C CA . VAL A 1 89 ? 6.528 -6.926 -1.364 1.00 86.50 89 VAL A CA 1
ATOM 669 C C . VAL A 1 89 ? 6.345 -5.424 -1.521 1.00 86.50 89 VAL A C 1
ATOM 671 O O . VAL A 1 89 ? 5.345 -5.021 -2.096 1.00 86.50 89 VAL A O 1
ATOM 674 N N . GLU A 1 90 ? 7.320 -4.611 -1.107 1.00 87.12 90 GLU A N 1
ATOM 675 C CA . GLU A 1 90 ? 7.278 -3.151 -1.273 1.00 87.12 90 GLU A CA 1
ATOM 676 C C . GLU A 1 90 ? 7.000 -2.776 -2.728 1.00 87.12 90 GLU A C 1
ATOM 678 O O . GLU A 1 90 ? 6.142 -1.953 -3.010 1.00 87.12 90 GLU A O 1
ATOM 683 N N . ALA A 1 91 ? 7.646 -3.451 -3.678 1.00 80.50 91 ALA A N 1
ATOM 684 C CA . ALA A 1 91 ? 7.434 -3.171 -5.086 1.00 80.50 91 ALA A CA 1
ATOM 685 C C . ALA A 1 91 ? 6.033 -3.565 -5.595 1.00 80.50 91 ALA A C 1
ATOM 687 O O . ALA A 1 91 ? 5.517 -2.908 -6.498 1.00 80.50 91 ALA A O 1
ATOM 688 N N . ILE A 1 92 ? 5.437 -4.647 -5.081 1.00 85.88 92 ILE A N 1
ATOM 689 C CA . ILE A 1 92 ? 4.047 -5.039 -5.385 1.00 85.88 92 ILE A CA 1
ATOM 690 C C . ILE A 1 92 ? 3.075 -4.023 -4.779 1.00 85.88 92 ILE A C 1
ATOM 692 O O . ILE A 1 92 ? 2.168 -3.562 -5.462 1.00 85.88 92 ILE A O 1
ATOM 696 N N . VAL A 1 93 ? 3.306 -3.631 -3.526 1.00 90.56 93 VAL A N 1
ATOM 697 C CA . VAL A 1 93 ? 2.480 -2.662 -2.797 1.00 90.56 93 VAL A CA 1
ATOM 698 C C . VAL A 1 93 ? 2.506 -1.294 -3.467 1.00 90.56 93 VAL A C 1
ATOM 700 O O . VAL A 1 93 ? 1.449 -0.717 -3.688 1.00 90.56 93 VAL A O 1
ATOM 703 N N . THR A 1 94 ? 3.683 -0.797 -3.851 1.00 87.44 94 THR A N 1
ATOM 704 C CA . THR A 1 94 ? 3.813 0.476 -4.570 1.00 87.44 94 THR A CA 1
ATOM 705 C C . THR A 1 94 ? 3.031 0.468 -5.879 1.00 87.44 94 THR A C 1
ATOM 707 O O . THR A 1 94 ? 2.386 1.457 -6.197 1.00 87.44 94 THR A O 1
ATOM 710 N N . GLU A 1 95 ? 3.069 -0.629 -6.637 1.00 84.31 95 GLU A N 1
ATOM 711 C CA . GLU A 1 95 ? 2.309 -0.742 -7.887 1.00 84.31 95 GLU A CA 1
ATOM 712 C C . GLU A 1 95 ? 0.797 -0.732 -7.634 1.00 84.31 95 GLU A C 1
ATOM 714 O O . GLU A 1 95 ? 0.086 0.058 -8.246 1.00 84.31 95 GLU A O 1
ATOM 719 N N . ALA A 1 96 ? 0.320 -1.528 -6.674 1.00 89.56 96 ALA A N 1
ATOM 720 C CA . ALA A 1 96 ? -1.095 -1.557 -6.317 1.00 89.56 96 ALA A CA 1
ATOM 721 C C . ALA A 1 96 ? -1.600 -0.195 -5.805 1.00 89.56 96 ALA A C 1
ATOM 723 O O . ALA A 1 96 ? -2.713 0.215 -6.122 1.00 89.56 96 ALA A O 1
ATOM 724 N N . LEU A 1 97 ? -0.778 0.524 -5.034 1.00 91.62 97 LEU A N 1
ATOM 725 C CA . LEU A 1 97 ? -1.111 1.855 -4.530 1.00 91.62 97 LEU A CA 1
ATOM 726 C C . LEU A 1 97 ? -1.103 2.929 -5.622 1.00 91.62 97 LEU A C 1
ATOM 728 O O . LEU A 1 97 ? -1.908 3.849 -5.538 1.00 91.62 97 LEU A O 1
ATOM 732 N N . GLU A 1 98 ? -0.231 2.834 -6.630 1.00 86.88 98 GLU A N 1
ATOM 733 C CA . GLU A 1 98 ? -0.265 3.749 -7.782 1.00 86.88 98 GLU A CA 1
ATOM 734 C C . GLU A 1 98 ? -1.609 3.651 -8.505 1.00 86.88 98 GLU A C 1
ATOM 736 O O . GLU A 1 98 ? -2.267 4.672 -8.703 1.00 86.88 98 GLU A O 1
ATOM 741 N N . ASP A 1 99 ? -2.057 2.431 -8.809 1.00 86.19 99 ASP A N 1
ATOM 742 C CA . ASP A 1 99 ? -3.346 2.208 -9.468 1.00 86.19 99 ASP A CA 1
ATOM 743 C C . ASP A 1 99 ? -4.517 2.654 -8.572 1.00 86.19 99 ASP A C 1
ATOM 745 O O . ASP A 1 99 ? -5.429 3.343 -9.034 1.00 86.19 99 ASP A O 1
ATOM 749 N N . TYR A 1 100 ? -4.476 2.319 -7.276 1.00 91.44 100 TYR A N 1
ATOM 750 C CA . TYR A 1 100 ? -5.503 2.713 -6.306 1.00 91.44 100 TYR A CA 1
ATOM 751 C C . TYR A 1 100 ? -5.652 4.241 -6.251 1.00 91.44 100 TYR A C 1
ATOM 753 O O . TYR A 1 100 ? -6.750 4.777 -6.408 1.00 91.44 100 TYR A O 1
ATOM 761 N N . LEU A 1 101 ? -4.547 4.958 -6.032 1.00 89.38 101 LEU A N 1
ATOM 762 C CA . LEU A 1 101 ? -4.551 6.411 -5.856 1.00 89.38 101 LEU A CA 1
ATOM 763 C C . LEU A 1 101 ? -4.888 7.149 -7.154 1.00 89.38 101 LEU A C 1
ATOM 765 O O . LEU A 1 101 ? -5.558 8.179 -7.103 1.00 89.38 101 LEU A O 1
ATOM 769 N N . ALA A 1 102 ? -4.493 6.610 -8.310 1.00 85.44 102 ALA A N 1
ATOM 770 C CA . ALA A 1 102 ? -4.885 7.162 -9.601 1.00 85.44 102 ALA A CA 1
ATOM 771 C C . ALA A 1 102 ? -6.411 7.136 -9.780 1.00 85.44 102 ALA A C 1
ATOM 773 O O . ALA A 1 102 ? -6.997 8.121 -10.233 1.00 85.44 102 ALA A O 1
ATOM 774 N N . VAL A 1 103 ? -7.075 6.042 -9.383 1.00 88.75 103 VAL A N 1
ATOM 775 C CA . VAL A 1 103 ? -8.543 5.955 -9.417 1.00 88.75 103 VAL A CA 1
ATOM 776 C C . VAL A 1 103 ? -9.178 6.977 -8.474 1.00 88.75 103 VAL A C 1
ATOM 778 O O . VAL A 1 103 ? -10.121 7.657 -8.878 1.00 88.75 103 VAL A O 1
ATOM 781 N N . GLU A 1 104 ? -8.666 7.133 -7.250 1.00 90.12 104 GLU A N 1
ATOM 782 C CA . GLU A 1 104 ? -9.194 8.134 -6.311 1.00 90.12 104 GLU A CA 1
ATOM 783 C C . GLU A 1 104 ? -9.088 9.562 -6.848 1.00 90.12 104 GLU A C 1
ATOM 785 O O . GLU A 1 104 ? -10.029 10.341 -6.703 1.00 90.12 104 GLU A O 1
ATOM 790 N N . ASP A 1 105 ? -7.972 9.900 -7.494 1.00 85.38 105 ASP A N 1
ATOM 791 C CA . ASP A 1 105 ? -7.779 11.226 -8.071 1.00 85.38 105 ASP A CA 1
ATOM 792 C C . ASP A 1 105 ? -8.691 11.480 -9.269 1.00 85.38 105 ASP A C 1
ATOM 794 O O . ASP A 1 105 ? -9.230 12.576 -9.399 1.00 85.38 105 ASP A O 1
ATOM 798 N N . ILE A 1 106 ? -8.890 10.478 -10.136 1.00 86.19 106 ILE A N 1
ATOM 799 C CA . ILE A 1 106 ? -9.838 10.564 -11.259 1.00 86.19 106 ILE A CA 1
ATOM 800 C C . ILE A 1 106 ? -11.259 10.814 -10.743 1.00 86.19 106 ILE A C 1
ATOM 802 O O . ILE A 1 106 ? -12.032 11.533 -11.376 1.00 86.19 106 ILE A O 1
ATOM 806 N N . LEU A 1 107 ? -11.603 10.214 -9.603 1.00 90.94 107 LEU A N 1
ATOM 807 C CA . LEU A 1 107 ? -12.889 10.391 -8.931 1.00 90.94 107 LEU A CA 1
ATOM 808 C C . LEU A 1 107 ? -12.950 11.652 -8.054 1.00 90.94 107 LEU A C 1
ATOM 810 O O . LEU A 1 107 ? -13.997 11.915 -7.464 1.00 90.94 107 LEU A O 1
ATOM 814 N N . GLU A 1 108 ? -11.859 12.419 -7.968 1.00 87.94 108 GLU A N 1
ATOM 815 C CA . GLU A 1 108 ? -11.716 13.615 -7.131 1.00 87.94 108 GLU A CA 1
ATOM 816 C C . GLU A 1 108 ? -12.104 13.369 -5.662 1.00 87.94 108 GLU A C 1
ATOM 818 O O . GLU A 1 108 ? -12.733 14.210 -5.008 1.00 87.94 108 GLU A O 1
ATOM 823 N N . LEU A 1 109 ? -11.741 12.200 -5.121 1.00 88.00 109 LEU A N 1
ATOM 824 C CA . LEU A 1 109 ? -12.038 11.880 -3.729 1.00 88.00 109 LEU A CA 1
ATOM 825 C C . LEU A 1 109 ? -11.257 12.812 -2.786 1.00 88.00 109 LEU A C 1
ATOM 827 O O . LEU A 1 109 ? -10.062 13.052 -2.986 1.00 88.00 109 LEU A O 1
ATOM 831 N N . PRO A 1 110 ? -11.904 13.352 -1.738 1.00 82.19 110 PRO A N 1
ATOM 832 C CA . PRO A 1 110 ? -11.223 14.225 -0.799 1.00 82.19 110 PRO A CA 1
ATOM 833 C C . PRO A 1 110 ? -10.183 13.434 0.009 1.00 82.19 110 PRO A C 1
ATOM 835 O O . PRO A 1 110 ? -10.436 12.284 0.379 1.00 82.19 110 PRO A O 1
ATOM 838 N N . PRO A 1 111 ? -9.034 14.044 0.352 1.00 79.25 111 PRO A N 1
ATOM 839 C CA . PRO A 1 111 ? -8.084 13.418 1.258 1.00 79.25 111 PRO A CA 1
ATOM 840 C C . PRO A 1 111 ? -8.751 13.175 2.615 1.00 79.25 111 PRO A C 1
ATOM 842 O O . PRO A 1 111 ? -9.395 14.067 3.176 1.00 79.25 111 PRO A O 1
ATOM 845 N N . ALA A 1 112 ? -8.592 11.965 3.144 1.00 82.25 112 ALA A N 1
ATOM 846 C CA . ALA A 1 112 ? -9.085 11.635 4.470 1.00 82.25 112 ALA A CA 1
ATOM 847 C C . ALA A 1 112 ? -8.237 12.322 5.551 1.00 82.25 112 ALA A C 1
ATOM 849 O O . ALA A 1 112 ? -7.019 12.443 5.424 1.00 82.25 112 ALA A O 1
ATOM 850 N N . GLY A 1 113 ? -8.895 12.788 6.614 1.00 86.25 113 GLY A N 1
ATOM 851 C CA . GLY A 1 113 ? -8.207 13.211 7.835 1.00 86.25 113 GLY A CA 1
ATOM 852 C C . GLY A 1 113 ? -7.728 12.009 8.651 1.00 86.25 113 GLY A C 1
ATOM 853 O O . GLY A 1 113 ? -8.020 10.871 8.301 1.00 86.25 113 GLY A O 1
ATOM 854 N N . ASP A 1 114 ? -7.042 12.263 9.768 1.00 89.88 114 ASP A N 1
ATOM 855 C CA . ASP A 1 114 ? -6.665 11.210 10.723 1.00 89.88 114 ASP A CA 1
ATOM 856 C C . ASP A 1 114 ? -7.932 10.572 11.329 1.00 89.88 114 ASP A C 1
ATOM 858 O O . ASP A 1 114 ? -8.631 11.230 12.114 1.00 89.88 114 ASP A O 1
ATOM 862 N N . PRO A 1 115 ? -8.251 9.304 10.999 1.00 90.94 115 PRO A N 1
ATOM 863 C CA . PRO A 1 115 ? -9.489 8.675 11.445 1.00 90.94 115 PRO A CA 1
ATOM 864 C C . PRO A 1 115 ? -9.490 8.358 12.946 1.00 90.94 115 PRO A C 1
ATOM 866 O O . PRO A 1 115 ? -10.552 8.074 13.510 1.00 90.94 115 PRO A O 1
ATOM 869 N N . PHE A 1 116 ? -8.326 8.442 13.600 1.00 92.31 116 PHE A N 1
ATOM 870 C CA . PHE A 1 116 ? -8.136 8.192 15.025 1.00 92.31 116 PHE A CA 1
ATOM 871 C C . PHE A 1 116 ? -7.924 9.473 15.840 1.00 92.31 116 PHE A C 1
ATOM 873 O O . PHE A 1 116 ? -7.716 9.386 17.050 1.00 92.31 116 PHE A O 1
ATOM 880 N N . ALA A 1 117 ? -8.020 10.663 15.233 1.00 91.69 117 ALA A N 1
ATOM 881 C CA . ALA A 1 117 ? -7.734 11.937 15.902 1.00 91.69 117 ALA A CA 1
ATOM 882 C C . ALA A 1 117 ? -8.492 12.130 17.233 1.00 91.69 117 ALA A C 1
ATOM 884 O O . ALA A 1 117 ? -7.956 12.717 18.169 1.00 91.69 117 ALA A O 1
ATOM 885 N N . ALA A 1 118 ? -9.722 11.615 17.336 1.00 90.62 118 ALA A N 1
ATOM 886 C CA . ALA A 1 118 ? -10.561 11.728 18.532 1.00 90.62 118 ALA A CA 1
ATOM 887 C C . ALA A 1 118 ? -10.112 10.850 19.717 1.00 90.62 118 ALA A C 1
ATOM 889 O O . ALA A 1 118 ? -10.477 11.120 20.863 1.00 90.62 118 ALA A O 1
ATOM 890 N N . VAL A 1 119 ? -9.330 9.800 19.452 1.00 93.44 119 VAL A N 1
ATOM 891 C CA . VAL A 1 119 ? -8.895 8.814 20.456 1.00 93.44 119 VAL A CA 1
ATOM 892 C C . VAL A 1 119 ? -7.375 8.694 20.557 1.00 93.44 119 VAL A C 1
ATOM 894 O O . VAL A 1 119 ? -6.876 7.902 21.348 1.00 93.44 119 VAL A O 1
ATOM 897 N N . ARG A 1 120 ? -6.618 9.470 19.776 1.00 91.62 120 ARG A N 1
ATOM 898 C CA . ARG A 1 120 ? -5.154 9.436 19.790 1.00 91.62 120 ARG A CA 1
ATOM 899 C C . ARG A 1 120 ? -4.623 9.887 21.157 1.00 91.62 120 ARG A C 1
ATOM 901 O O . ARG A 1 120 ? -4.947 10.974 21.632 1.00 91.62 120 ARG A O 1
ATOM 908 N N . CYS A 1 121 ? -3.789 9.056 21.772 1.00 91.56 121 CYS A N 1
ATOM 909 C CA . CYS A 1 121 ? -3.158 9.318 23.064 1.00 91.56 121 CYS A CA 1
ATOM 910 C C . CYS A 1 121 ? -1.756 8.696 23.126 1.00 91.56 121 CYS A C 1
ATOM 912 O O . CYS A 1 121 ? -1.511 7.653 22.522 1.00 91.56 121 CYS A O 1
ATOM 914 N N . ASP A 1 122 ? -0.854 9.307 23.895 1.00 92.69 122 ASP A N 1
ATOM 915 C CA . ASP A 1 122 ? 0.536 8.837 24.027 1.00 92.69 122 ASP A CA 1
ATOM 916 C C . ASP A 1 122 ? 0.687 7.671 25.015 1.00 92.69 122 ASP A C 1
ATOM 918 O O . ASP A 1 122 ? 1.676 6.937 24.990 1.00 92.69 122 ASP A O 1
ATOM 922 N N . HIS A 1 123 ? -0.278 7.511 25.921 1.00 93.88 123 HIS A N 1
ATOM 923 C CA . HIS A 1 123 ? -0.241 6.504 26.970 1.00 93.88 123 HIS A CA 1
ATOM 924 C C . HIS A 1 123 ? -1.649 6.022 27.312 1.00 93.88 123 HIS A C 1
ATOM 926 O O . HIS A 1 123 ? -2.572 6.826 27.393 1.00 93.88 123 HIS A O 1
ATOM 932 N N . VAL A 1 124 ? -1.767 4.716 27.546 1.00 94.19 124 VAL A N 1
ATOM 933 C CA . VAL A 1 124 ? -2.963 4.050 28.066 1.00 94.19 124 VAL A CA 1
ATOM 934 C C . VAL A 1 124 ? -2.545 3.338 29.348 1.00 94.19 124 VAL A C 1
ATOM 936 O O . VAL A 1 124 ? -1.645 2.495 29.321 1.00 94.19 124 VAL A O 1
ATOM 939 N N . ALA A 1 125 ? -3.146 3.714 30.473 1.00 93.69 125 ALA A N 1
ATOM 940 C CA . ALA A 1 125 ? -2.717 3.307 31.805 1.00 93.69 125 ALA A CA 1
ATOM 941 C C . ALA A 1 125 ? -3.321 1.968 32.260 1.00 93.69 125 ALA A C 1
ATOM 943 O O . ALA A 1 125 ? -2.752 1.309 33.134 1.00 93.69 125 ALA A O 1
ATOM 944 N N . SER A 1 126 ? -4.457 1.550 31.689 1.00 96.62 126 SER A N 1
ATOM 945 C CA . SER A 1 126 ? -5.111 0.280 32.032 1.00 96.62 126 SER A CA 1
ATOM 946 C C . SER A 1 126 ? -5.908 -0.328 30.873 1.00 96.62 126 SER A C 1
ATOM 948 O O . SER A 1 126 ? -6.137 0.307 29.844 1.00 96.62 126 SER A O 1
ATOM 950 N N . TYR A 1 127 ? -6.343 -1.580 31.048 1.00 96.00 127 TYR A N 1
ATOM 951 C CA . TYR A 1 127 ? -7.226 -2.244 30.087 1.00 96.00 127 TYR A CA 1
ATOM 952 C C . TYR A 1 127 ? -8.596 -1.560 30.002 1.00 96.00 127 TYR A C 1
ATOM 954 O O . TYR A 1 127 ? -9.142 -1.443 28.913 1.00 96.00 127 TYR A O 1
ATOM 962 N N . GLU A 1 128 ? -9.127 -1.061 31.118 1.00 97.06 128 GLU A N 1
ATOM 963 C CA . GLU A 1 128 ? -10.393 -0.320 31.145 1.00 97.06 128 GLU A CA 1
ATOM 964 C C . GLU A 1 128 ? -10.309 0.963 30.311 1.00 97.06 128 GLU A C 1
ATOM 966 O O . GLU A 1 128 ? -11.218 1.254 29.541 1.00 97.06 128 GLU A O 1
ATOM 971 N N . GLU A 1 129 ? -9.193 1.693 30.390 1.00 95.50 129 GLU A N 1
ATOM 972 C CA . GLU A 1 129 ? -8.990 2.882 29.556 1.00 95.50 129 GLU A CA 1
ATOM 973 C C . GLU A 1 129 ? -8.904 2.529 28.060 1.00 95.50 129 GLU A C 1
ATOM 975 O O . GLU A 1 129 ? -9.400 3.278 27.215 1.00 95.50 129 GLU A O 1
ATOM 980 N N . ALA A 1 130 ? -8.321 1.373 27.719 1.00 94.31 130 ALA A N 1
ATOM 981 C CA . ALA A 1 130 ? -8.291 0.875 26.345 1.00 94.31 130 ALA A CA 1
ATOM 982 C C . ALA A 1 130 ? -9.702 0.561 25.813 1.00 94.31 130 ALA A C 1
ATOM 984 O O . ALA A 1 130 ? -10.025 0.928 24.682 1.00 94.31 130 ALA A O 1
ATOM 985 N N . GLU A 1 131 ? -10.551 -0.069 26.629 1.00 95.62 131 GLU A N 1
ATOM 986 C CA . GLU A 1 131 ? -11.957 -0.331 26.291 1.00 95.62 131 GLU A CA 1
ATOM 987 C C . GLU A 1 131 ? -12.741 0.985 26.127 1.00 95.62 131 GLU A C 1
ATOM 989 O O . GLU A 1 131 ? -13.449 1.166 25.136 1.00 95.62 131 GLU A O 1
ATOM 994 N N . ASP A 1 132 ? -12.537 1.967 27.012 1.00 94.94 132 ASP A N 1
ATOM 995 C CA . ASP A 1 132 ? -13.170 3.291 26.909 1.00 94.94 132 ASP A CA 1
ATOM 996 C C . ASP A 1 132 ? -12.754 4.051 25.632 1.00 94.94 132 ASP A C 1
ATOM 998 O O . ASP A 1 132 ? -13.538 4.811 25.048 1.00 94.94 132 ASP A O 1
ATOM 1002 N N . LEU A 1 133 ? -11.502 3.892 25.188 1.00 95.69 133 LEU A N 1
ATOM 1003 C CA . LEU A 1 133 ? -11.017 4.415 23.906 1.00 95.69 133 LEU A CA 1
ATOM 1004 C C . LEU A 1 133 ? -11.689 3.709 22.724 1.00 95.69 133 LEU A C 1
ATOM 1006 O O . LEU A 1 133 ? -12.151 4.383 21.798 1.00 95.69 133 LEU A O 1
ATOM 1010 N N . ALA A 1 134 ? -11.791 2.380 22.766 1.00 93.56 134 ALA A N 1
ATOM 1011 C CA . ALA A 1 134 ? -12.457 1.596 21.732 1.00 93.56 134 ALA A CA 1
ATOM 1012 C C . ALA A 1 134 ? -13.943 1.975 21.606 1.00 93.56 134 ALA A C 1
ATOM 1014 O O . ALA A 1 134 ? -14.431 2.199 20.496 1.00 93.56 134 ALA A O 1
ATOM 1015 N N . ASP A 1 135 ? -14.646 2.147 22.727 1.00 95.25 135 ASP A N 1
ATOM 1016 C CA . ASP A 1 135 ? -16.049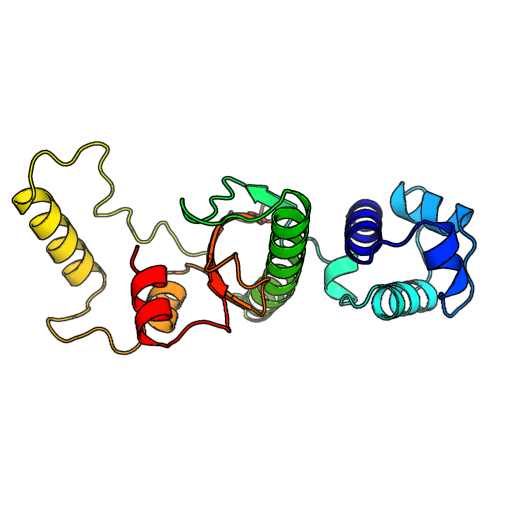 2.565 22.763 1.00 95.25 135 ASP A CA 1
ATOM 1017 C C . ASP A 1 135 ? -16.263 3.980 22.217 1.00 95.25 135 ASP A C 1
ATOM 1019 O O . ASP A 1 135 ? -17.248 4.239 21.514 1.00 95.25 135 ASP A O 1
ATOM 1023 N N . ARG A 1 136 ? -15.350 4.912 22.516 1.00 95.69 136 ARG A N 1
ATOM 1024 C CA . ARG A 1 136 ? -15.371 6.259 21.925 1.00 95.69 136 ARG A CA 1
ATOM 1025 C C . ARG A 1 136 ? -15.189 6.201 20.417 1.00 95.69 136 ARG A C 1
ATOM 1027 O O . ARG A 1 136 ? -16.034 6.727 19.697 1.00 95.69 136 ARG A O 1
ATOM 1034 N N . LEU A 1 137 ? -14.171 5.481 19.945 1.00 95.19 137 LEU A N 1
ATOM 1035 C CA . LEU A 1 137 ? -13.930 5.305 18.515 1.00 95.19 137 LEU A CA 1
ATOM 1036 C C . LEU A 1 137 ? -15.156 4.702 17.821 1.00 95.19 137 LEU A C 1
ATOM 1038 O O . LEU A 1 137 ? -15.578 5.161 16.763 1.00 95.19 137 LEU A O 1
ATOM 1042 N N . ARG A 1 138 ? -15.779 3.702 18.448 1.00 95.19 138 ARG A N 1
ATOM 1043 C CA . ARG A 1 138 ? -16.964 3.022 17.930 1.00 95.19 138 ARG A CA 1
ATOM 1044 C C . ARG A 1 138 ? -18.174 3.954 17.808 1.00 95.19 138 ARG A C 1
ATOM 1046 O O . ARG A 1 138 ? -18.916 3.858 16.823 1.00 95.19 138 ARG A O 1
ATOM 1053 N N . LYS A 1 139 ? -18.359 4.870 18.767 1.00 95.25 139 LYS A N 1
ATOM 1054 C CA . LYS A 1 139 ? -19.381 5.933 18.720 1.00 95.25 139 LYS A CA 1
ATOM 1055 C C . LYS A 1 139 ? -19.079 6.946 17.619 1.00 95.25 139 LYS A C 1
ATOM 1057 O O . LYS A 1 139 ? -19.965 7.225 16.811 1.00 95.25 139 LYS A O 1
ATOM 1062 N N . ASP A 1 140 ? -17.840 7.422 17.534 1.00 94.50 140 ASP A N 1
ATOM 1063 C CA . ASP A 1 140 ? -17.408 8.406 16.534 1.00 94.50 140 ASP A CA 1
ATOM 1064 C C . ASP A 1 140 ? -17.536 7.854 15.110 1.00 94.50 140 ASP A C 1
ATOM 1066 O O . ASP A 1 140 ? -18.012 8.528 14.193 1.00 94.50 140 ASP A O 1
ATOM 1070 N N . TRP A 1 141 ? -17.191 6.580 14.926 1.00 94.75 141 TRP A N 1
ATOM 1071 C CA . TRP A 1 141 ? -17.322 5.875 13.656 1.00 94.75 141 TRP A CA 1
ATOM 1072 C C . TRP A 1 141 ? -18.744 5.379 13.369 1.00 94.75 141 TRP A C 1
ATOM 1074 O O . TRP A 1 141 ? -18.981 4.889 12.265 1.00 94.75 141 TRP A O 1
ATOM 1084 N N . LYS A 1 142 ? -19.686 5.558 14.308 1.00 95.25 142 LYS A N 1
ATOM 1085 C CA . LYS A 1 142 ? -21.109 5.187 14.204 1.00 95.25 142 LYS A CA 1
ATOM 1086 C C . LYS A 1 142 ? -21.340 3.701 13.909 1.00 95.25 142 LYS A C 1
ATOM 1088 O O . LYS A 1 142 ? -22.229 3.345 13.142 1.00 95.25 142 LYS A O 1
ATOM 1093 N N . LEU A 1 143 ? -20.564 2.823 14.543 1.00 94.94 143 LEU A N 1
ATOM 1094 C CA . LEU A 1 143 ? -20.604 1.377 14.273 1.00 94.94 143 LEU A CA 1
ATOM 1095 C C . LEU A 1 143 ? -21.706 0.617 15.033 1.00 94.94 143 LEU A C 1
ATOM 1097 O O . LEU A 1 143 ? -21.837 -0.595 14.873 1.00 94.94 143 LEU A O 1
ATOM 1101 N N . GLY A 1 144 ?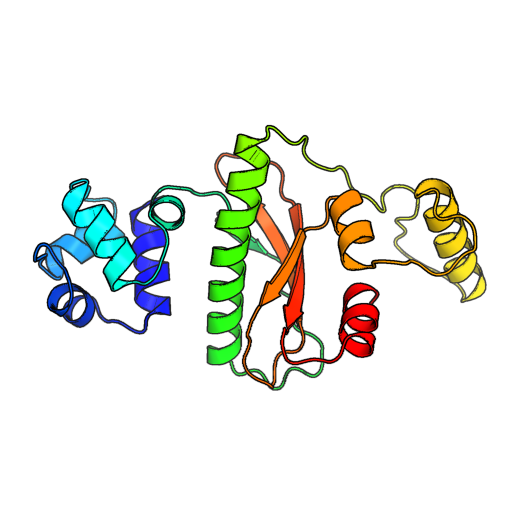 -22.475 1.281 15.901 1.00 94.12 144 GLY A N 1
ATOM 1102 C CA . GLY A 1 144 ? -23.469 0.611 16.754 1.00 94.12 144 GLY A CA 1
ATOM 1103 C C . GLY A 1 144 ? -22.805 -0.359 17.735 1.00 94.12 144 GLY A C 1
ATOM 1104 O O . GLY A 1 144 ? -21.705 -0.084 18.192 1.00 94.12 144 GLY A O 1
ATOM 1105 N N . THR A 1 145 ? -23.412 -1.512 18.028 1.00 93.25 145 THR A N 1
ATOM 1106 C CA . THR A 1 145 ? -22.844 -2.577 18.900 1.00 93.25 145 THR A CA 1
ATOM 1107 C C . THR A 1 145 ? -22.677 -3.926 18.195 1.00 93.25 145 THR A C 1
ATOM 1109 O O . THR A 1 145 ? -22.139 -4.862 18.776 1.00 93.25 145 THR A O 1
ATOM 1112 N N . ASP A 1 146 ? -23.107 -4.023 16.937 1.00 94.69 146 ASP A N 1
ATOM 1113 C CA . ASP A 1 146 ? -23.075 -5.261 16.159 1.00 94.69 146 ASP A CA 1
ATOM 1114 C C . ASP A 1 146 ? -21.670 -5.595 15.619 1.00 94.69 146 ASP A C 1
ATOM 1116 O O . ASP A 1 146 ? -20.802 -4.718 15.508 1.00 94.69 146 ASP A O 1
ATOM 1120 N N . PRO A 1 147 ? -21.406 -6.858 15.241 1.00 92.69 147 PRO A N 1
ATOM 1121 C CA . PRO A 1 147 ? -20.161 -7.224 14.578 1.00 92.69 147 PRO A CA 1
ATOM 1122 C C . PRO A 1 147 ? -19.913 -6.395 13.312 1.00 92.69 147 PRO A C 1
ATOM 1124 O O . PRO A 1 147 ? -20.823 -6.157 12.521 1.00 92.69 147 PRO A O 1
ATOM 1127 N N . ILE A 1 148 ? -18.657 -6.001 13.081 1.00 94.44 148 ILE A N 1
ATOM 1128 C CA . ILE A 1 148 ? -18.274 -5.267 11.868 1.00 94.44 148 ILE A CA 1
ATOM 1129 C C . ILE A 1 148 ? -18.405 -6.213 10.661 1.00 94.44 148 ILE A C 1
ATOM 1131 O O . ILE A 1 148 ? -17.714 -7.237 10.629 1.00 94.44 148 ILE A O 1
ATOM 1135 N N . PRO A 1 149 ? -19.248 -5.915 9.656 1.00 91.88 149 PRO A N 1
ATOM 1136 C CA . PRO A 1 149 ? -19.480 -6.832 8.542 1.00 91.88 149 PRO A CA 1
ATOM 1137 C C . PRO A 1 149 ? -18.235 -6.972 7.656 1.00 91.88 149 PRO A C 1
ATOM 1139 O O . PRO A 1 149 ? -17.797 -8.092 7.389 1.00 91.88 149 PRO A O 1
ATOM 1142 N N . SER A 1 150 ? -17.604 -5.852 7.292 1.00 93.75 150 SER A N 1
ATOM 1143 C CA . SER A 1 150 ? -16.386 -5.802 6.476 1.00 93.75 150 SER A CA 1
ATOM 1144 C C . SER A 1 150 ? -15.336 -4.920 7.142 1.00 93.75 150 SER A C 1
ATOM 1146 O O . SER A 1 150 ? -15.547 -3.720 7.293 1.00 93.75 150 SER A O 1
ATOM 1148 N N . MET A 1 151 ? -14.208 -5.516 7.545 1.00 94.50 151 MET A N 1
ATOM 1149 C CA . MET A 1 151 ? -13.069 -4.754 8.073 1.00 94.50 151 MET A CA 1
ATOM 1150 C C . MET A 1 151 ? -12.416 -3.912 6.977 1.00 94.50 151 MET A C 1
ATOM 1152 O O . MET A 1 151 ? -12.105 -2.756 7.223 1.00 94.50 151 MET A O 1
ATOM 1156 N N . THR A 1 152 ? -12.265 -4.472 5.773 1.00 95.00 152 THR A N 1
ATOM 1157 C CA . THR A 1 152 ? -11.720 -3.770 4.603 1.00 95.00 152 THR A CA 1
ATOM 1158 C C . THR A 1 152 ? -12.536 -2.523 4.288 1.00 95.00 152 THR A C 1
ATOM 1160 O O . THR A 1 152 ? -12.009 -1.422 4.367 1.00 95.00 152 THR A O 1
ATOM 1163 N N . GLY A 1 153 ? -13.845 -2.688 4.064 1.00 95.25 153 GLY A N 1
ATOM 1164 C CA . GLY A 1 153 ? -14.714 -1.563 3.715 1.00 95.25 153 GLY A CA 1
ATOM 1165 C C . GLY A 1 153 ? -14.796 -0.519 4.827 1.00 95.25 153 GLY A C 1
ATOM 1166 O O . GLY A 1 153 ? -14.804 0.670 4.547 1.00 95.25 153 GLY A O 1
ATOM 1167 N N . LEU A 1 154 ? -14.781 -0.945 6.098 1.00 95.56 154 LEU A N 1
ATOM 1168 C CA . LEU A 1 154 ? -14.719 -0.005 7.215 1.00 95.56 154 LEU A CA 1
ATOM 1169 C C . LEU A 1 154 ? -13.445 0.849 7.171 1.00 95.56 154 LEU A C 1
ATOM 1171 O O . LEU A 1 154 ? -13.531 2.058 7.345 1.00 95.56 154 LEU A O 1
ATOM 1175 N N . LEU A 1 155 ? -12.276 0.235 6.990 1.00 95.31 155 LEU A N 1
ATOM 1176 C CA . LEU A 1 155 ? -10.999 0.951 6.978 1.00 95.31 155 LEU A CA 1
ATOM 1177 C C . LEU A 1 155 ? -10.896 1.895 5.771 1.00 95.31 155 LEU A C 1
ATOM 1179 O O . LEU A 1 155 ? -10.496 3.048 5.940 1.00 95.31 155 LEU A O 1
ATOM 1183 N N . GLU A 1 156 ? -11.336 1.448 4.594 1.00 94.38 156 GLU A N 1
ATOM 1184 C CA . GLU A 1 156 ? -11.378 2.264 3.374 1.00 94.38 156 GLU A CA 1
ATOM 1185 C C . GLU A 1 156 ? -12.337 3.456 3.509 1.00 94.38 156 GLU A C 1
ATOM 1187 O O . GLU A 1 156 ? -11.961 4.576 3.167 1.00 94.38 156 GLU A O 1
ATOM 1192 N N . ASP A 1 157 ? -13.516 3.270 4.119 1.00 93.25 157 ASP A N 1
ATOM 1193 C CA . ASP A 1 157 ? -14.454 4.360 4.445 1.00 93.25 157 ASP A CA 1
ATOM 1194 C C . ASP A 1 157 ? -13.850 5.392 5.415 1.00 93.25 157 ASP A C 1
ATOM 1196 O O . ASP A 1 157 ? -14.284 6.546 5.471 1.00 93.25 157 ASP A O 1
ATOM 1200 N N . LYS A 1 158 ? -12.858 4.984 6.218 1.00 93.25 158 LYS A N 1
ATOM 1201 C CA . LYS A 1 158 ? -12.076 5.873 7.092 1.00 93.25 158 LYS A CA 1
ATOM 1202 C C . LYS A 1 158 ? -10.834 6.443 6.412 1.00 93.25 158 LYS A C 1
ATOM 1204 O O . LYS A 1 158 ? -10.117 7.221 7.034 1.00 93.25 158 LYS A O 1
ATOM 1209 N N . GLY A 1 159 ? -10.617 6.120 5.139 1.00 92.38 159 GLY A N 1
ATOM 1210 C CA . GLY A 1 159 ? -9.544 6.658 4.313 1.00 92.38 159 GLY A CA 1
ATOM 1211 C C . GLY A 1 159 ? -8.232 5.886 4.362 1.00 92.38 159 GLY A C 1
ATOM 1212 O O . GLY A 1 159 ? -7.266 6.328 3.739 1.00 92.38 159 GLY A O 1
ATOM 1213 N N . ILE A 1 160 ? -8.197 4.750 5.061 1.00 94.75 160 ILE A N 1
ATOM 1214 C CA . ILE A 1 160 ? -7.034 3.863 5.133 1.00 94.75 160 ILE A CA 1
ATOM 1215 C C . ILE A 1 160 ? -7.062 2.949 3.913 1.00 94.75 160 ILE A C 1
ATOM 1217 O O . ILE A 1 160 ? -8.055 2.268 3.666 1.00 94.75 160 ILE A O 1
ATOM 1221 N N . LYS A 1 161 ? -5.971 2.910 3.149 1.00 95.25 161 LYS A N 1
ATOM 1222 C CA . LYS A 1 161 ? -5.901 2.085 1.939 1.00 95.25 161 LYS A CA 1
ATOM 1223 C C . LYS A 1 161 ? -5.706 0.635 2.339 1.00 95.25 161 LYS A C 1
ATOM 1225 O O . LYS A 1 161 ? -4.791 0.333 3.104 1.00 95.25 161 LYS A O 1
ATOM 1230 N N . VAL A 1 162 ? -6.535 -0.266 1.826 1.00 95.69 162 VAL A N 1
ATOM 1231 C CA . VAL A 1 162 ? -6.380 -1.697 2.086 1.00 95.69 162 VAL A CA 1
ATOM 1232 C C . VAL A 1 162 ? -5.967 -2.389 0.798 1.00 95.69 162 VAL A C 1
ATOM 1234 O O . VAL A 1 162 ? -6.732 -2.463 -0.155 1.00 95.69 162 VAL A O 1
ATOM 1237 N N . ILE A 1 163 ? -4.739 -2.901 0.769 1.00 93.88 163 ILE A N 1
ATOM 1238 C CA . ILE A 1 163 ? -4.212 -3.635 -0.382 1.00 93.88 163 ILE A CA 1
ATOM 1239 C C . ILE A 1 163 ? -4.177 -5.118 -0.050 1.00 93.88 163 ILE A C 1
ATOM 1241 O O . ILE A 1 163 ? -3.523 -5.547 0.902 1.00 93.88 163 ILE A O 1
ATOM 1245 N N . GLU A 1 164 ? -4.851 -5.909 -0.870 1.00 92.81 164 GLU A N 1
ATOM 1246 C CA . GLU A 1 164 ? -4.723 -7.357 -0.874 1.00 92.81 164 GLU A CA 1
ATOM 1247 C C . GLU A 1 164 ? -3.889 -7.765 -2.092 1.00 92.81 164 GLU A C 1
ATOM 1249 O O . GLU A 1 164 ? -4.171 -7.311 -3.199 1.00 92.81 164 GLU A O 1
ATOM 1254 N N . ALA A 1 165 ? -2.829 -8.551 -1.887 1.00 88.06 165 ALA A N 1
ATOM 1255 C CA . ALA A 1 165 ? -2.002 -9.030 -2.993 1.00 88.06 165 ALA A CA 1
ATOM 1256 C C . ALA A 1 165 ? -1.339 -10.386 -2.710 1.00 88.06 165 ALA A C 1
ATOM 1258 O O . ALA A 1 165 ? -1.165 -10.814 -1.559 1.00 88.06 165 ALA A O 1
ATOM 1259 N N . ASP A 1 166 ? -0.935 -11.060 -3.786 1.00 85.75 166 ASP A N 1
ATOM 1260 C CA . ASP A 1 166 ? -0.151 -12.291 -3.731 1.00 85.75 166 ASP A CA 1
ATOM 1261 C C . ASP A 1 166 ? 1.300 -12.009 -3.298 1.00 85.75 166 ASP A C 1
ATOM 1263 O O . ASP A 1 166 ? 2.097 -11.372 -3.998 1.00 85.75 166 ASP A O 1
ATOM 1267 N N . PHE A 1 167 ? 1.654 -12.508 -2.114 1.00 82.12 167 PHE A N 1
ATOM 1268 C CA . PHE A 1 167 ? 2.971 -12.344 -1.504 1.00 82.12 167 PHE A CA 1
ATOM 1269 C C . PHE A 1 167 ? 3.626 -13.697 -1.236 1.00 82.12 167 PHE A C 1
ATOM 1271 O O . PHE A 1 167 ? 2.931 -14.700 -1.079 1.00 82.12 167 PHE A O 1
ATOM 1278 N N . PRO A 1 168 ? 4.967 -13.735 -1.089 1.00 76.12 168 PRO A N 1
ATOM 1279 C CA . PRO A 1 168 ? 5.647 -14.926 -0.590 1.00 76.12 168 PRO A CA 1
ATOM 1280 C C . PRO A 1 168 ? 5.030 -15.410 0.733 1.00 76.12 168 PRO A C 1
ATOM 1282 O O . PRO A 1 168 ? 4.806 -14.591 1.622 1.00 76.12 168 PRO A O 1
ATOM 1285 N N . ASP A 1 169 ? 4.865 -16.727 0.913 1.00 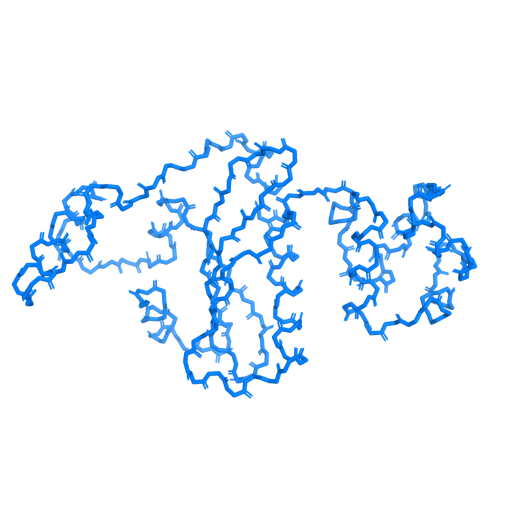75.19 169 ASP A N 1
ATOM 1286 C CA . ASP A 1 169 ? 4.176 -17.365 2.061 1.00 75.19 169 ASP A CA 1
ATOM 1287 C C . ASP A 1 169 ? 4.592 -16.856 3.455 1.00 75.19 169 ASP A C 1
ATOM 1289 O O . ASP A 1 169 ? 3.856 -16.958 4.436 1.00 75.19 169 ASP A O 1
ATOM 1293 N N . ARG A 1 170 ? 5.811 -16.324 3.572 1.00 76.94 170 ARG A N 1
ATOM 1294 C CA . ARG A 1 170 ? 6.394 -15.812 4.822 1.00 76.94 170 ARG A CA 1
ATOM 1295 C C . ARG A 1 170 ? 5.919 -14.402 5.183 1.00 76.94 170 ARG A C 1
ATOM 1297 O O . ARG A 1 170 ? 6.288 -13.906 6.249 1.00 76.94 170 ARG A O 1
ATOM 1304 N N . VAL A 1 171 ? 5.151 -13.750 4.315 1.00 79.88 171 VAL A N 1
ATOM 1305 C CA . VAL A 1 171 ? 4.650 -12.386 4.483 1.00 79.88 171 VAL A CA 1
ATOM 1306 C C . VAL A 1 171 ? 3.131 -12.429 4.542 1.00 79.88 171 VAL A C 1
ATOM 1308 O O . VAL A 1 171 ? 2.459 -12.649 3.546 1.00 79.88 171 VAL A O 1
ATOM 1311 N N . THR A 1 172 ? 2.581 -12.196 5.732 1.00 82.19 172 THR A N 1
ATOM 1312 C CA . THR A 1 172 ? 1.122 -12.167 5.926 1.00 82.19 172 THR A CA 1
ATOM 1313 C C . THR A 1 172 ? 0.525 -10.770 5.787 1.00 82.19 172 THR A C 1
ATOM 1315 O O . THR A 1 172 ? -0.690 -10.644 5.676 1.00 82.19 172 THR A O 1
ATOM 1318 N N . GLY A 1 173 ? 1.361 -9.734 5.863 1.00 85.69 173 GLY A N 1
ATOM 1319 C CA . GLY A 1 173 ? 0.950 -8.341 5.757 1.00 85.69 173 GLY A CA 1
ATOM 1320 C C . GLY A 1 173 ? 2.034 -7.362 6.203 1.00 85.69 173 GLY A C 1
ATOM 1321 O O . GLY A 1 173 ? 3.038 -7.766 6.807 1.00 85.69 173 GLY A O 1
ATOM 1322 N N . MET A 1 174 ? 1.804 -6.091 5.896 1.00 90.31 174 MET A N 1
ATOM 1323 C CA . MET A 1 174 ? 2.622 -4.953 6.310 1.00 90.31 174 MET A CA 1
ATOM 1324 C C . MET A 1 174 ? 1.756 -3.702 6.473 1.00 90.31 174 MET A C 1
ATOM 1326 O O . MET A 1 174 ? 0.652 -3.636 5.935 1.00 90.31 174 MET A O 1
ATOM 1330 N N . THR A 1 175 ? 2.277 -2.708 7.175 1.00 93.56 175 THR A N 1
ATOM 1331 C CA . THR A 1 175 ? 1.722 -1.352 7.204 1.00 93.56 175 THR A CA 1
ATOM 1332 C C . THR A 1 175 ? 2.769 -0.363 6.711 1.00 93.56 175 THR A C 1
ATOM 1334 O O . THR A 1 175 ? 3.972 -0.629 6.786 1.00 93.56 175 THR A O 1
ATOM 1337 N N . CYS A 1 176 ? 2.318 0.754 6.149 1.00 94.75 176 CYS A N 1
ATOM 1338 C CA . CYS A 1 176 ? 3.198 1.852 5.760 1.00 94.75 176 CYS A CA 1
ATOM 1339 C C . CYS A 1 176 ? 2.434 3.172 5.655 1.00 94.75 176 CYS A C 1
ATOM 1341 O O . CYS A 1 176 ? 1.216 3.195 5.452 1.00 94.75 176 CYS A O 1
ATOM 1343 N N . VAL A 1 177 ? 3.184 4.265 5.745 1.00 94.81 177 VAL A N 1
ATOM 1344 C CA . VAL A 1 177 ? 2.745 5.588 5.312 1.00 94.81 177 VAL A CA 1
ATOM 1345 C C . VAL A 1 177 ? 3.155 5.756 3.853 1.00 94.81 177 VAL A C 1
ATOM 1347 O O . VAL A 1 177 ? 4.297 5.519 3.472 1.00 94.81 177 VAL A O 1
ATOM 1350 N N . VAL A 1 178 ? 2.209 6.159 3.021 1.00 93.62 178 VAL A N 1
ATOM 1351 C CA . VAL A 1 178 ? 2.386 6.379 1.592 1.00 93.62 178 VAL A CA 1
ATOM 1352 C C . VAL A 1 178 ? 2.612 7.866 1.374 1.00 93.62 178 VAL A C 1
ATOM 1354 O O . VAL A 1 178 ? 1.676 8.672 1.423 1.00 93.62 178 VAL A O 1
ATOM 1357 N N . LYS A 1 179 ? 3.865 8.241 1.126 1.00 90.38 179 LYS A N 1
ATOM 1358 C CA . LYS A 1 179 ? 4.199 9.595 0.703 1.00 90.38 179 LYS A CA 1
ATOM 1359 C C . LYS A 1 179 ? 3.772 9.758 -0.749 1.00 90.38 179 LYS A C 1
ATOM 1361 O O . LYS A 1 179 ? 4.247 9.028 -1.619 1.00 90.38 179 LYS A O 1
ATOM 1366 N N . ARG A 1 180 ? 2.880 10.709 -1.023 1.00 86.94 180 ARG A N 1
ATOM 1367 C CA . ARG A 1 180 ? 2.384 10.974 -2.379 1.00 86.94 180 ARG A CA 1
ATOM 1368 C C . ARG A 1 180 ? 3.208 12.060 -3.063 1.00 86.94 180 ARG A C 1
ATOM 1370 O O . ARG A 1 180 ? 3.618 13.0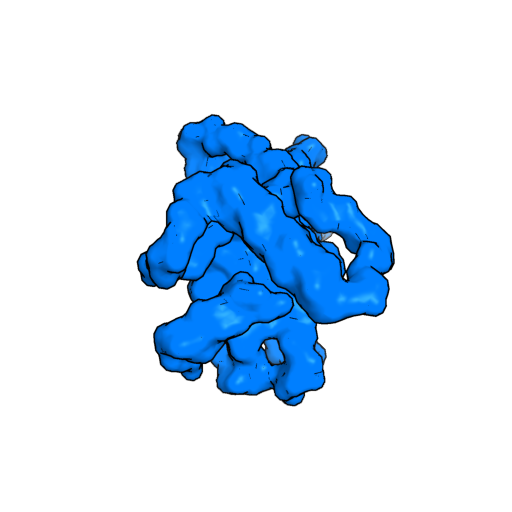12 -2.398 1.00 86.94 180 ARG A O 1
ATOM 1377 N N . ALA A 1 181 ? 3.448 11.957 -4.374 1.00 79.88 181 ALA A N 1
ATOM 1378 C CA . ALA A 1 181 ? 4.220 13.005 -5.046 1.00 79.88 181 ALA A CA 1
ATOM 1379 C C . ALA A 1 181 ? 3.409 14.293 -5.240 1.00 79.88 181 ALA A C 1
ATOM 1381 O O . ALA A 1 181 ? 2.223 14.405 -4.918 1.00 79.88 181 ALA A O 1
ATOM 1382 N N . SER A 1 182 ? 4.089 15.301 -5.791 1.00 74.19 182 SER A N 1
ATOM 1383 C CA . SER A 1 182 ? 3.525 16.623 -6.092 1.00 74.19 182 SER A CA 1
ATOM 1384 C C . SER A 1 182 ? 2.953 17.346 -4.865 1.00 74.19 182 SER A C 1
ATOM 1386 O O . SER A 1 182 ? 2.094 18.212 -5.003 1.00 74.19 182 SER A O 1
ATOM 1388 N N . GLY A 1 183 ? 3.439 17.008 -3.664 1.00 72.88 183 GLY A N 1
ATOM 1389 C CA . GLY A 1 183 ? 3.018 17.632 -2.408 1.00 72.88 183 GLY A CA 1
ATOM 1390 C C . GLY A 1 183 ? 1.599 17.265 -1.971 1.00 72.88 183 GLY A C 1
ATOM 1391 O O . GLY A 1 183 ? 1.018 17.973 -1.149 1.00 72.88 183 GLY A O 1
ATOM 1392 N N . ARG A 1 184 ? 1.027 16.188 -2.526 1.00 83.31 184 ARG A N 1
ATOM 1393 C CA . ARG A 1 184 ? -0.265 15.667 -2.076 1.00 83.31 184 ARG A CA 1
ATOM 1394 C C . ARG A 1 184 ? -0.153 15.135 -0.641 1.00 83.31 184 ARG A C 1
ATOM 1396 O O . ARG A 1 184 ? 0.918 14.665 -0.253 1.00 83.31 184 ARG A O 1
ATOM 1403 N N . PRO A 1 185 ? -1.237 15.196 0.156 1.00 87.88 185 PRO A N 1
ATOM 1404 C CA . PRO A 1 185 ? -1.225 14.661 1.512 1.00 87.88 185 PRO A CA 1
ATOM 1405 C C . PRO A 1 185 ? -0.823 13.185 1.521 1.00 87.88 185 PRO A C 1
ATOM 1407 O O . PRO A 1 185 ? -1.283 12.411 0.679 1.00 87.88 185 PRO A O 1
ATOM 1410 N N . ALA A 1 186 ? 0.024 12.805 2.477 1.00 91.06 186 ALA A N 1
ATOM 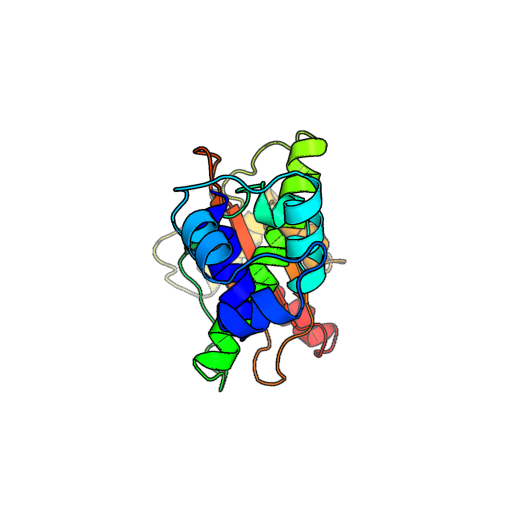1411 C CA . ALA A 1 186 ? 0.329 11.403 2.720 1.00 91.06 186 ALA A CA 1
ATOM 1412 C C . ALA A 1 186 ? -0.938 10.645 3.147 1.00 91.06 186 ALA A C 1
ATOM 1414 O O . ALA A 1 186 ? -1.878 11.231 3.687 1.00 91.06 186 ALA A O 1
ATOM 1415 N N . THR A 1 187 ? -0.952 9.340 2.908 1.00 92.38 187 THR A N 1
ATOM 1416 C CA . THR A 1 187 ? -2.032 8.447 3.346 1.00 92.38 187 THR A CA 1
ATOM 1417 C C . THR A 1 187 ? -1.447 7.197 3.991 1.00 92.38 187 THR A C 1
ATOM 1419 O O . THR A 1 187 ? -0.249 6.955 3.895 1.00 92.38 187 THR A O 1
ATOM 1422 N N . GLU A 1 188 ? -2.264 6.411 4.676 1.00 94.00 188 GLU A N 1
ATOM 1423 C CA . GLU A 1 188 ? -1.836 5.185 5.347 1.00 94.00 188 GLU A CA 1
ATOM 1424 C C . GLU A 1 188 ? -2.353 3.977 4.574 1.00 94.00 188 GLU A C 1
ATOM 1426 O O . GLU A 1 188 ? -3.480 3.988 4.071 1.00 94.00 188 GLU A O 1
ATOM 1431 N N . ALA A 1 189 ? -1.537 2.929 4.494 1.00 95.38 189 ALA A N 1
ATOM 1432 C CA . ALA A 1 189 ? -1.915 1.681 3.854 1.00 95.38 189 ALA A CA 1
ATOM 1433 C C . ALA A 1 189 ? -1.692 0.485 4.781 1.00 95.38 189 ALA A C 1
ATOM 1435 O O . ALA A 1 189 ? -0.625 0.325 5.384 1.00 95.38 189 ALA A O 1
ATOM 1436 N N . ILE A 1 190 ? -2.697 -0.386 4.833 1.00 95.12 190 ILE A N 1
ATOM 1437 C CA . ILE A 1 190 ? -2.621 -1.718 5.421 1.00 95.12 190 ILE A CA 1
ATOM 1438 C C . ILE A 1 190 ? -2.625 -2.722 4.278 1.00 95.12 190 ILE A C 1
ATOM 1440 O O . ILE A 1 190 ? -3.491 -2.718 3.407 1.00 95.12 190 ILE A O 1
ATOM 1444 N N . VAL A 1 191 ? -1.642 -3.604 4.292 1.00 93.00 191 VAL A N 1
ATOM 1445 C CA . VAL A 1 191 ? -1.412 -4.574 3.235 1.00 93.00 191 VAL A CA 1
ATOM 1446 C C . VAL A 1 191 ? -1.568 -5.970 3.816 1.00 93.00 191 VAL A C 1
ATOM 1448 O O . VAL A 1 191 ? -0.943 -6.300 4.827 1.00 93.00 191 VAL A O 1
ATOM 1451 N N . ILE A 1 192 ? -2.353 -6.818 3.161 1.00 92.94 192 ILE A N 1
ATOM 1452 C CA . ILE A 1 192 ? -2.605 -8.201 3.572 1.00 92.94 192 ILE A CA 1
ATOM 1453 C C . ILE A 1 192 ? -2.348 -9.178 2.423 1.00 92.94 192 ILE A C 1
ATOM 1455 O O . ILE A 1 192 ? -2.522 -8.857 1.252 1.00 92.94 192 ILE A O 1
ATOM 1459 N N . SER A 1 193 ? -1.910 -10.390 2.763 1.00 90.00 193 SER A N 1
ATOM 1460 C CA . SER A 1 193 ? -1.722 -11.449 1.768 1.00 90.00 193 SER A CA 1
ATOM 1461 C C . SER A 1 193 ? -3.061 -12.030 1.303 1.00 90.00 193 SER A C 1
ATOM 1463 O O . SER A 1 193 ? -3.959 -12.263 2.115 1.00 90.00 193 SER A O 1
ATOM 1465 N N . GLU A 1 194 ? -3.167 -12.352 0.015 1.00 90.19 194 GLU A N 1
ATOM 1466 C CA . GLU A 1 194 ? -4.279 -13.147 -0.528 1.00 90.19 194 GLU A CA 1
ATOM 1467 C C . GLU A 1 194 ? -4.295 -14.580 0.035 1.00 90.19 194 GLU A C 1
ATOM 1469 O O . GLU A 1 194 ? -5.365 -15.147 0.273 1.00 90.19 194 GLU A O 1
ATOM 1474 N N . ASN A 1 195 ? -3.114 -15.134 0.343 1.00 86.50 195 ASN A N 1
ATOM 1475 C CA . ASN A 1 195 ? -2.884 -16.541 0.694 1.00 86.50 195 ASN A CA 1
ATOM 1476 C C . ASN A 1 195 ? -3.198 -16.895 2.161 1.00 86.50 195 ASN A C 1
ATOM 1478 O O . ASN A 1 195 ? -2.669 -17.862 2.713 1.00 86.50 195 ASN A O 1
ATOM 1482 N N . ILE A 1 196 ? -4.055 -16.116 2.822 1.00 86.69 196 ILE A N 1
ATOM 1483 C CA . ILE A 1 196 ? -4.518 -16.369 4.193 1.00 86.69 196 ILE A CA 1
ATOM 1484 C C . ILE A 1 196 ? -6.048 -16.441 4.252 1.00 86.69 196 ILE A C 1
ATOM 1486 O O . ILE A 1 196 ? -6.753 -15.832 3.451 1.00 86.69 196 ILE A O 1
ATOM 1490 N N . ASN A 1 197 ? -6.584 -17.201 5.210 1.00 90.12 197 ASN A N 1
ATOM 1491 C CA . ASN A 1 197 ? -8.034 -17.333 5.366 1.00 90.12 197 ASN A CA 1
ATOM 1492 C C . ASN A 1 197 ? -8.696 -16.023 5.839 1.00 90.12 197 ASN A C 1
ATOM 1494 O O . ASN A 1 197 ? -8.039 -15.103 6.334 1.00 90.12 197 ASN A O 1
ATOM 1498 N N . VAL A 1 198 ? -10.019 -15.941 5.690 1.00 89.75 198 VAL A N 1
ATOM 1499 C CA . VAL A 1 198 ? -10.800 -14.724 5.965 1.00 89.75 198 VAL A CA 1
ATOM 1500 C C . VAL A 1 198 ? -10.691 -14.305 7.433 1.00 89.75 198 VAL A C 1
ATOM 1502 O O . VAL A 1 198 ? -10.567 -13.118 7.733 1.00 89.75 198 VAL A O 1
ATOM 1505 N N . GLU A 1 199 ? -10.673 -15.260 8.360 1.00 90.62 199 GLU A N 1
ATOM 1506 C CA . GLU A 1 199 ? -10.515 -15.004 9.792 1.00 90.62 199 GLU A CA 1
ATOM 1507 C C . GLU A 1 199 ? -9.169 -14.331 10.077 1.00 90.62 199 GLU A C 1
ATOM 1509 O O . GLU A 1 199 ? -9.096 -13.345 10.816 1.00 90.62 199 GLU A O 1
ATOM 1514 N N . ARG A 1 200 ? -8.097 -14.818 9.440 1.00 86.44 200 ARG A N 1
ATOM 1515 C CA . ARG A 1 200 ? -6.758 -14.247 9.568 1.00 86.44 200 ARG A CA 1
ATOM 1516 C C . ARG A 1 200 ? -6.656 -12.881 8.907 1.00 86.44 200 ARG A C 1
ATOM 1518 O O . ARG A 1 200 ? -5.971 -12.029 9.473 1.00 86.44 200 ARG A O 1
ATOM 1525 N N . LYS A 1 201 ? -7.325 -12.653 7.771 1.00 89.69 201 LYS A N 1
ATOM 1526 C CA . LYS A 1 201 ? -7.404 -11.327 7.135 1.00 89.69 201 LYS A CA 1
ATOM 1527 C C . LYS A 1 201 ? -8.040 -10.324 8.088 1.00 89.69 201 LYS A C 1
ATOM 1529 O O . LYS A 1 201 ? -7.412 -9.326 8.417 1.00 89.69 201 LYS A O 1
ATOM 1534 N N . ARG A 1 202 ? -9.215 -10.647 8.640 1.00 91.12 202 ARG A N 1
ATOM 1535 C CA . ARG A 1 202 ? -9.927 -9.787 9.604 1.00 91.12 202 ARG A CA 1
ATOM 1536 C C . ARG A 1 202 ? -9.081 -9.461 10.830 1.00 91.12 202 ARG A C 1
ATOM 1538 O O . ARG A 1 202 ? -8.997 -8.302 11.211 1.00 91.12 202 ARG A O 1
ATOM 1545 N N . PHE A 1 203 ? -8.430 -10.467 11.416 1.00 87.38 203 PHE A N 1
ATOM 1546 C CA . PHE A 1 203 ? -7.546 -10.250 12.561 1.00 87.38 203 PHE A CA 1
ATOM 1547 C C . PHE A 1 203 ? -6.335 -9.383 12.202 1.00 87.38 203 PHE A C 1
ATOM 1549 O O . PHE A 1 203 ? -5.904 -8.572 13.006 1.00 87.38 203 PHE A O 1
ATOM 1556 N N . THR A 1 204 ? -5.770 -9.563 11.006 1.00 86.62 204 THR A N 1
ATOM 1557 C CA . THR A 1 204 ? -4.590 -8.805 10.565 1.00 86.62 204 THR A CA 1
ATOM 1558 C C . THR A 1 204 ? -4.935 -7.354 10.241 1.00 86.62 204 THR A C 1
ATOM 1560 O O . THR A 1 204 ? -4.128 -6.489 10.525 1.00 86.62 204 THR A O 1
ATOM 1563 N N . LEU A 1 205 ? -6.127 -7.079 9.710 1.00 91.06 205 LEU A N 1
ATOM 1564 C CA . LEU A 1 205 ? -6.606 -5.712 9.478 1.00 91.06 205 LEU A CA 1
ATOM 1565 C C . LEU A 1 205 ? -6.894 -4.948 10.780 1.00 91.06 205 LEU A C 1
ATOM 1567 O O . LEU A 1 205 ? -6.830 -3.727 10.793 1.00 91.06 205 LEU A O 1
ATOM 1571 N N . ALA A 1 206 ? -7.254 -5.656 11.853 1.00 88.19 206 ALA A N 1
ATOM 1572 C CA . ALA A 1 206 ? -7.598 -5.050 13.140 1.00 88.19 206 ALA A CA 1
ATOM 1573 C C . ALA A 1 206 ? -6.400 -4.855 14.089 1.00 88.19 206 ALA A C 1
ATOM 1575 O O . A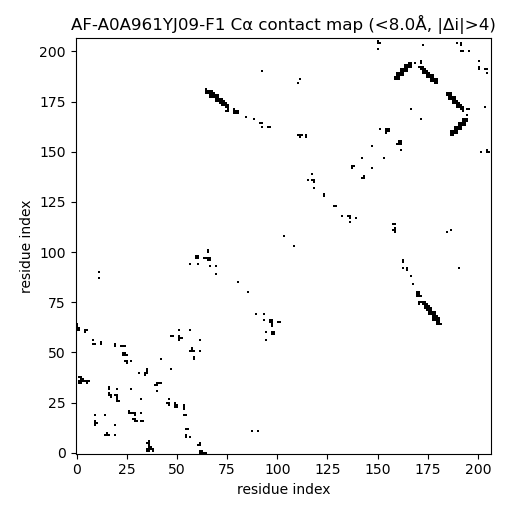LA A 1 206 ? -6.552 -4.173 15.099 1.00 88.19 206 ALA A O 1
ATOM 1576 N N . HIS A 1 207 ? -5.265 -5.502 13.812 1.00 83.38 207 HIS A N 1
ATOM 1577 C CA . HIS A 1 207 ? -4.079 -5.537 14.672 1.00 83.38 207 HIS A CA 1
ATOM 1578 C C . HIS A 1 207 ? -2.996 -4.600 14.148 1.00 83.38 207 HIS A C 1
ATOM 1580 O O . HIS A 1 207 ? -2.452 -3.839 14.972 1.00 83.38 207 HIS A O 1
#

Sequence (207 aa):
MLGERLRIARKKAGLSLRELAAIMDPPVSAQAISKYEANEMMPSSRVLVGLGKALGVSLDFLMSGEVEELEGVEFRKHSGASARDRARVEAIVTEALEDYLAVEDILELPPAGDPFAAVRCDHVASYEEAEDLADRLRKDWKLGTDPIPSMTGLLEDKGIKVIEADFPDRVTGMTCVVKRASGRPATEAIVISENINVERKRFTLAH

Radius of gyration: 20.15 Å; Cα contacts (8 Å, |Δi|>4): 259; chains: 1; bounding box: 46×35×62 Å